Protein AF-A0A0D5YE00-F1 (afdb_monomer_lite)

Structure (mmCIF, N/CA/C/O backbone):
data_AF-A0A0D5YE00-F1
#
_entry.id   AF-A0A0D5YE00-F1
#
loop_
_atom_site.group_PDB
_atom_site.id
_atom_site.type_symbol
_atom_site.label_atom_id
_atom_site.label_alt_id
_atom_site.label_comp_id
_atom_site.label_asym_id
_atom_site.label_entity_id
_atom_site.label_seq_id
_atom_site.pdbx_PDB_ins_code
_atom_site.Cartn_x
_atom_site.Cartn_y
_atom_site.Cartn_z
_atom_site.occupancy
_atom_site.B_iso_or_equiv
_atom_site.auth_seq_id
_atom_site.auth_comp_id
_atom_site.auth_asym_id
_atom_site.auth_atom_id
_atom_site.pdbx_PDB_model_num
ATOM 1 N N . MET A 1 1 ? 2.350 4.895 27.011 1.00 87.31 1 MET A N 1
ATOM 2 C CA . MET A 1 1 ? 1.549 5.378 25.869 1.00 87.31 1 MET A CA 1
ATOM 3 C C . MET A 1 1 ? 1.518 6.888 25.966 1.00 87.31 1 MET A C 1
ATOM 5 O O . MET A 1 1 ? 1.657 7.386 27.077 1.00 87.31 1 MET A O 1
ATOM 9 N N . ASP A 1 2 ? 1.367 7.595 24.854 1.00 92.75 2 ASP A N 1
ATOM 10 C CA . ASP A 1 2 ? 1.345 9.061 24.853 1.00 92.75 2 ASP A CA 1
ATOM 11 C C . ASP A 1 2 ? -0.076 9.573 24.598 1.00 92.75 2 ASP A C 1
ATOM 13 O O . ASP A 1 2 ? -0.977 8.818 24.229 1.00 92.75 2 ASP A O 1
ATOM 17 N N . ASN A 1 3 ? -0.269 10.879 24.763 1.00 95.06 3 ASN A N 1
ATOM 18 C CA . ASN A 1 3 ? -1.509 11.549 24.399 1.00 95.06 3 ASN A CA 1
ATOM 19 C C . ASN A 1 3 ? -1.448 11.998 22.928 1.00 95.06 3 ASN A C 1
ATOM 21 O O . ASN A 1 3 ? -0.698 12.920 22.591 1.00 95.06 3 ASN A O 1
ATOM 25 N N . TYR A 1 4 ? -2.257 11.388 22.058 1.00 96.25 4 TYR A N 1
ATOM 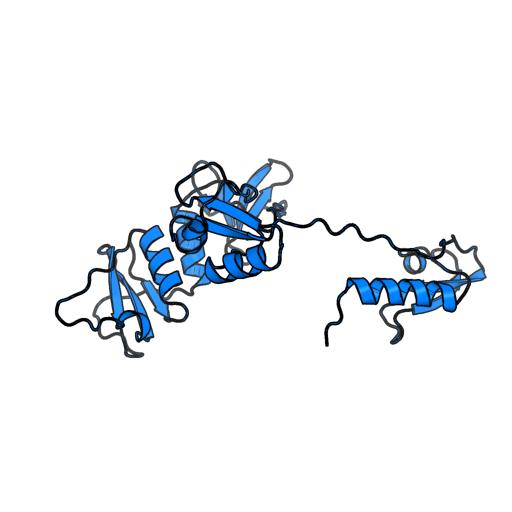26 C CA . TYR A 1 4 ? -2.370 11.755 20.643 1.00 96.25 4 TYR A CA 1
ATOM 27 C C . TYR A 1 4 ? -3.756 12.291 20.294 1.00 96.25 4 TYR A C 1
ATOM 29 O O . TYR A 1 4 ? -4.766 11.818 20.810 1.00 96.25 4 TYR A O 1
ATOM 37 N N . LYS A 1 5 ? -3.810 13.249 19.368 1.00 95.69 5 LYS A N 1
ATOM 38 C CA . LYS A 1 5 ? -5.049 13.656 18.695 1.00 95.69 5 LYS A CA 1
ATOM 39 C C . LYS A 1 5 ? -4.892 13.483 17.188 1.00 95.69 5 LYS A C 1
ATOM 41 O O . LYS A 1 5 ? -3.864 13.853 16.626 1.00 95.69 5 LYS A O 1
ATOM 46 N N . ILE A 1 6 ? -5.907 12.914 16.550 1.00 95.94 6 ILE A N 1
ATOM 47 C CA . ILE A 1 6 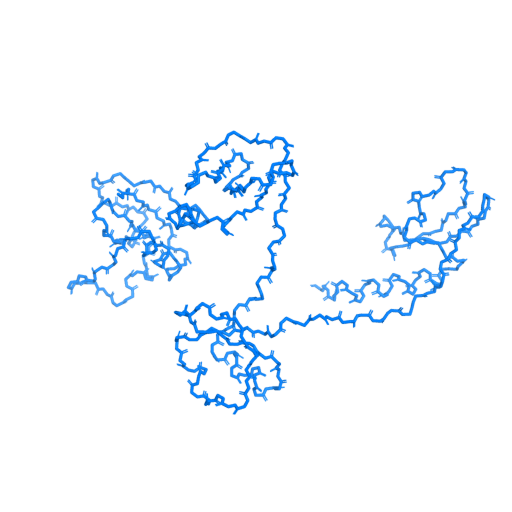? -5.922 12.604 15.121 1.00 95.94 6 ILE A CA 1
ATOM 48 C C . ILE A 1 6 ? -7.215 13.153 14.527 1.00 95.94 6 ILE A C 1
ATOM 50 O O . ILE A 1 6 ? -8.296 12.901 15.067 1.00 95.94 6 ILE A O 1
ATOM 54 N N . ILE A 1 7 ? -7.113 13.906 13.429 1.00 92.69 7 ILE A N 1
ATOM 55 C CA . ILE A 1 7 ? -8.297 14.363 12.689 1.00 92.69 7 ILE A CA 1
ATOM 56 C C . ILE A 1 7 ? -9.008 13.131 12.136 1.00 92.69 7 ILE A C 1
ATOM 58 O O . ILE A 1 7 ? -8.411 12.315 11.425 1.00 92.69 7 ILE A O 1
ATOM 62 N N . ASN A 1 8 ? -10.292 13.003 12.446 1.00 89.50 8 ASN A N 1
ATOM 63 C CA . ASN A 1 8 ? -11.088 11.856 12.051 1.00 89.50 8 ASN A CA 1
ATOM 64 C C . ASN A 1 8 ? -11.469 11.927 10.566 1.00 89.50 8 ASN A C 1
ATOM 66 O O . ASN A 1 8 ? -12.523 12.432 10.192 1.00 89.50 8 ASN A O 1
ATOM 70 N N . THR A 1 9 ? -10.578 11.437 9.709 1.00 84.38 9 THR A N 1
ATOM 71 C CA . THR A 1 9 ? -10.818 11.327 8.260 1.00 84.38 9 THR A CA 1
ATOM 72 C C . THR A 1 9 ? -11.218 9.913 7.840 1.00 84.38 9 THR A C 1
ATOM 74 O O . THR A 1 9 ? -11.945 9.750 6.868 1.00 84.38 9 THR A O 1
ATOM 77 N N . HIS A 1 10 ? -10.755 8.896 8.579 1.00 85.81 10 HIS A N 1
ATOM 78 C CA . HIS A 1 10 ? -10.944 7.474 8.284 1.00 85.81 10 HIS A CA 1
ATOM 79 C C . HIS A 1 10 ? -11.123 6.692 9.596 1.00 85.81 10 HIS A C 1
ATOM 81 O O . HIS A 1 10 ? -10.199 6.027 10.063 1.00 85.81 10 HIS A O 1
ATOM 87 N N . THR A 1 11 ? -12.300 6.797 10.224 1.00 84.81 11 THR A N 1
ATOM 88 C CA . THR A 1 11 ? -12.553 6.306 11.595 1.00 84.81 11 THR A CA 1
ATOM 89 C C . THR A 1 11 ? -12.086 4.870 11.823 1.00 84.81 11 THR A C 1
ATOM 91 O O . THR A 1 11 ? -11.287 4.626 12.722 1.00 84.81 11 THR A O 1
ATOM 94 N N . ASN A 1 12 ? -12.522 3.921 10.990 1.00 83.00 12 ASN A N 1
ATOM 95 C CA . ASN A 1 12 ? -12.191 2.502 11.171 1.00 83.00 12 ASN A CA 1
ATOM 96 C C . ASN A 1 12 ? -10.684 2.239 11.101 1.00 83.00 12 ASN A C 1
ATOM 98 O O . ASN A 1 12 ? -10.157 1.423 11.853 1.00 83.00 12 ASN A O 1
ATOM 102 N N . GLU A 1 13 ? -9.986 2.946 10.215 1.00 84.00 13 GLU A N 1
ATOM 103 C CA . GLU A 1 13 ? -8.548 2.788 10.048 1.00 84.00 13 GLU A CA 1
ATOM 104 C C . GLU A 1 13 ? -7.777 3.360 11.240 1.00 84.00 13 GLU A C 1
ATOM 106 O O . GLU A 1 13 ? -6.884 2.706 11.773 1.00 84.00 13 GLU A O 1
ATOM 111 N N . ILE A 1 14 ? -8.171 4.551 11.701 1.00 85.44 14 ILE A N 1
ATOM 112 C CA . ILE A 1 14 ? -7.578 5.203 12.873 1.00 85.44 14 ILE A CA 1
ATOM 113 C C . ILE A 1 14 ? -7.761 4.322 14.110 1.00 85.44 14 ILE A C 1
ATOM 115 O O . ILE A 1 14 ? -6.802 4.084 14.839 1.00 85.44 14 ILE A O 1
ATOM 119 N N . ILE A 1 15 ? -8.972 3.806 14.336 1.00 88.62 15 ILE A N 1
ATOM 120 C CA . ILE A 1 15 ? -9.266 2.939 15.482 1.00 88.62 15 ILE A CA 1
ATOM 121 C C . ILE A 1 15 ? -8.470 1.637 15.402 1.00 88.62 15 ILE A C 1
ATOM 123 O O . ILE A 1 15 ? -7.882 1.236 16.402 1.00 88.62 15 ILE A O 1
ATOM 127 N N . LYS A 1 16 ? -8.383 1.003 14.225 1.00 87.94 16 LYS A N 1
ATOM 128 C CA . LYS A 1 16 ? -7.554 -0.195 14.035 1.00 87.94 16 LYS A CA 1
ATOM 129 C C . LYS A 1 16 ? -6.085 0.082 14.366 1.00 87.94 16 LYS A C 1
ATOM 131 O O . LYS A 1 16 ? -5.504 -0.643 15.162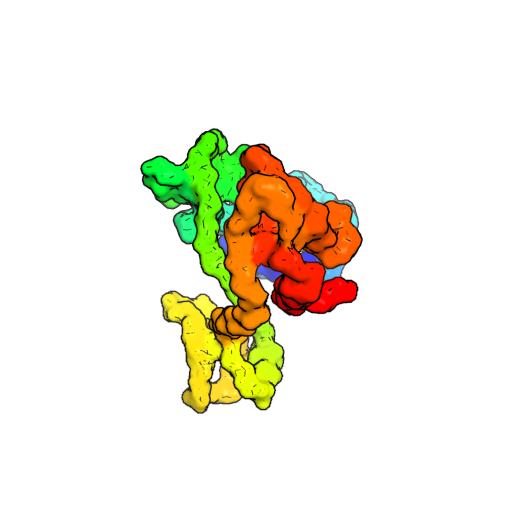 1.00 87.94 16 LYS A O 1
ATOM 136 N N . ALA A 1 17 ? -5.515 1.160 13.829 1.00 83.12 17 ALA A N 1
ATOM 137 C CA . ALA A 1 17 ? -4.130 1.537 14.095 1.00 83.12 17 ALA A CA 1
ATOM 138 C C . ALA A 1 17 ? -3.880 1.842 15.585 1.00 83.12 17 ALA A C 1
ATOM 140 O O . ALA A 1 17 ? -2.861 1.446 16.143 1.00 83.12 17 ALA A O 1
ATOM 141 N N . LEU A 1 18 ? -4.824 2.501 16.262 1.00 92.50 18 LEU A N 1
ATOM 142 C CA . LEU A 1 18 ? -4.745 2.731 17.705 1.00 92.50 18 LEU A CA 1
ATOM 143 C C . LEU A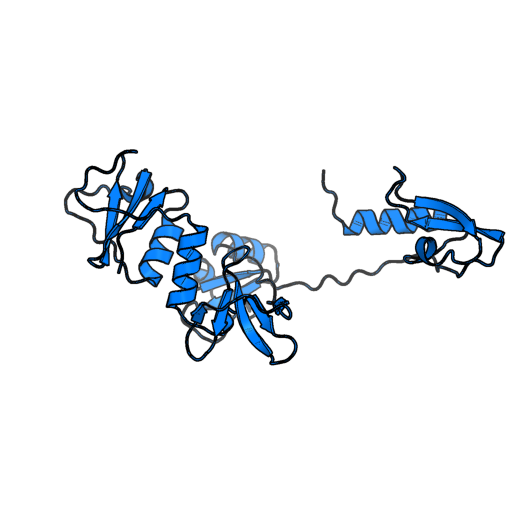 1 18 ? -4.838 1.425 18.509 1.00 92.50 18 LEU A C 1
ATOM 145 O O . LEU A 1 18 ? -4.083 1.259 19.467 1.00 92.50 18 LEU A O 1
ATOM 149 N N . ASN A 1 19 ? -5.684 0.480 18.098 1.00 89.94 19 ASN A N 1
ATOM 150 C CA . ASN A 1 19 ? -5.747 -0.850 18.708 1.00 89.94 19 ASN A CA 1
ATOM 151 C C . ASN A 1 19 ? -4.428 -1.619 18.536 1.00 89.94 19 ASN A C 1
ATOM 153 O O . ASN A 1 19 ? -3.946 -2.213 19.498 1.00 89.94 19 ASN A O 1
ATOM 157 N N . ASP A 1 20 ? -3.795 -1.543 17.361 1.00 88.00 20 ASP A N 1
ATOM 158 C CA . ASP A 1 20 ? -2.485 -2.162 17.098 1.00 88.00 20 ASP A CA 1
ATOM 159 C C . ASP A 1 20 ? -1.368 -1.547 17.970 1.00 88.00 20 ASP A C 1
ATOM 161 O O . ASP A 1 20 ? -0.398 -2.215 18.336 1.00 88.00 20 ASP A O 1
ATOM 165 N N . LEU A 1 21 ? -1.521 -0.280 18.372 1.00 90.88 21 LEU A N 1
ATOM 166 C CA . LEU A 1 21 ? -0.655 0.388 19.353 1.00 90.88 21 LEU A CA 1
ATOM 167 C C . LEU A 1 21 ? -0.996 0.043 20.815 1.00 90.88 21 LEU A C 1
ATOM 169 O O . LEU A 1 21 ? -0.221 0.376 21.717 1.00 90.88 21 LEU A O 1
ATOM 173 N N . GLY A 1 22 ? -2.117 -0.641 21.052 1.00 91.94 22 GLY A N 1
ATOM 174 C CA . GLY A 1 22 ? -2.597 -1.078 22.361 1.00 91.94 22 GLY A CA 1
ATOM 175 C C . GLY A 1 22 ? -3.599 -0.140 23.039 1.00 91.94 22 GLY A C 1
ATOM 176 O O . GLY A 1 22 ? -3.930 -0.373 24.200 1.00 91.94 22 GLY A O 1
ATOM 177 N N . TYR A 1 23 ? -4.080 0.907 22.363 1.00 94.38 23 TYR A N 1
ATOM 178 C CA . TYR A 1 23 ? -5.192 1.713 22.876 1.00 94.38 23 TYR A CA 1
ATOM 179 C C . TYR A 1 23 ? -6.514 0.967 22.687 1.00 94.38 23 TYR A C 1
ATOM 181 O O . TYR A 1 23 ? -6.662 0.188 21.755 1.00 94.38 23 TYR A O 1
ATOM 189 N N . VAL A 1 24 ? -7.494 1.213 23.554 1.00 92.56 24 VAL A N 1
ATOM 190 C CA . VAL A 1 24 ? -8.783 0.516 23.522 1.00 92.56 24 VAL A CA 1
ATOM 191 C C . VAL A 1 24 ? -9.928 1.513 23.634 1.00 92.56 24 VAL A C 1
ATOM 193 O O . VAL A 1 24 ? -9.940 2.387 24.504 1.00 92.56 24 VAL A O 1
ATOM 196 N N . TRP A 1 25 ? -10.927 1.361 22.766 1.00 91.19 25 TRP A N 1
ATOM 197 C CA . TRP A 1 25 ? -12.201 2.062 22.896 1.00 91.19 25 TRP A CA 1
ATOM 198 C C . TRP A 1 25 ? -13.132 1.310 23.848 1.00 91.19 25 TRP A C 1
ATOM 200 O O . TRP A 1 25 ? -13.380 0.121 23.669 1.00 91.19 25 TRP A O 1
ATOM 210 N N . THR A 1 26 ? -13.671 2.005 24.851 1.00 87.94 26 THR A N 1
ATOM 211 C CA . THR A 1 26 ? -14.696 1.457 25.751 1.00 87.94 26 THR A CA 1
ATOM 212 C C . THR A 1 26 ? -15.916 2.382 25.738 1.00 87.94 26 THR A C 1
ATOM 214 O O . THR A 1 26 ? -15.834 3.473 26.307 1.00 87.94 26 THR A O 1
ATOM 217 N N . PRO A 1 27 ? -17.041 1.971 25.117 1.00 84.62 27 PRO A N 1
ATOM 218 C CA . PRO A 1 27 ? -18.258 2.775 25.065 1.00 84.62 27 PRO A CA 1
ATOM 219 C C . PRO A 1 27 ? -18.775 3.108 26.466 1.00 84.62 27 PRO A C 1
ATOM 221 O O . PRO A 1 27 ? -18.909 2.236 27.329 1.00 84.62 27 PRO A O 1
ATOM 224 N N . LYS A 1 28 ? -19.097 4.377 26.694 1.00 85.81 28 LYS A N 1
ATOM 225 C CA . LYS A 1 28 ? -19.709 4.885 27.921 1.00 85.81 28 LYS A CA 1
ATOM 226 C C . LYS A 1 28 ? -21.225 4.869 27.790 1.00 85.81 28 LYS A C 1
ATOM 228 O O . LYS A 1 28 ? -21.787 4.897 26.703 1.00 85.81 28 LYS A O 1
ATOM 233 N N . LYS A 1 29 ? -21.907 4.886 28.938 1.00 82.38 29 LYS A N 1
ATOM 234 C CA . LYS A 1 29 ? -23.376 4.795 29.049 1.00 82.38 29 LYS A CA 1
ATOM 235 C C . LYS A 1 29 ? -24.150 5.804 28.181 1.00 82.38 29 LYS A C 1
ATOM 237 O O . LYS A 1 29 ? -25.304 5.546 27.859 1.00 82.38 29 LYS A O 1
ATOM 242 N N . PHE A 1 30 ? -23.544 6.944 27.858 1.00 81.19 30 PHE A N 1
ATOM 243 C CA . PHE A 1 30 ? -24.165 8.034 27.103 1.00 81.19 30 PHE A CA 1
ATOM 244 C C . PHE A 1 30 ? -23.591 8.206 25.691 1.00 81.19 30 PHE A C 1
ATOM 246 O O . PHE A 1 30 ? -23.937 9.177 25.026 1.00 81.19 30 PHE A O 1
ATOM 253 N N . ASP A 1 31 ? -22.718 7.303 25.241 1.00 83.50 31 ASP A N 1
ATOM 254 C CA . ASP A 1 31 ? -22.185 7.370 23.885 1.00 83.50 31 ASP A CA 1
ATOM 255 C C . ASP A 1 31 ? -23.248 6.937 22.872 1.00 83.50 31 ASP A C 1
ATOM 257 O O . ASP A 1 31 ? -23.889 5.893 23.018 1.00 83.50 31 ASP A O 1
ATOM 261 N N . GLU A 1 32 ? -23.428 7.743 21.826 1.00 80.25 32 GLU A N 1
ATOM 262 C CA . GLU A 1 32 ? -24.213 7.345 20.658 1.00 80.25 32 GLU A CA 1
ATOM 263 C C . GLU A 1 32 ? -23.513 6.202 19.909 1.00 80.25 32 GLU A C 1
ATOM 265 O O . GLU A 1 32 ? -22.283 6.101 19.899 1.00 80.25 32 GLU A O 1
ATOM 270 N N . GLN A 1 33 ? -24.294 5.363 19.222 1.00 74.44 33 GLN A N 1
ATOM 271 C CA . GLN A 1 33 ? -23.783 4.196 18.492 1.00 74.44 33 GLN A CA 1
ATOM 272 C C . GLN A 1 33 ? -22.729 4.562 17.426 1.00 74.44 33 GLN A C 1
ATOM 274 O O . GLN A 1 33 ? -21.857 3.755 17.115 1.00 74.44 33 GLN A O 1
ATOM 279 N N . ASP A 1 34 ? -22.793 5.774 16.878 1.00 82.94 34 ASP A N 1
ATOM 280 C CA . ASP A 1 34 ? -21.937 6.296 15.810 1.00 82.94 34 ASP A CA 1
ATOM 281 C C . ASP A 1 34 ? -21.070 7.489 16.258 1.00 82.94 34 ASP A C 1
ATOM 283 O O . ASP A 1 34 ? -20.542 8.231 15.427 1.00 82.94 34 ASP A O 1
ATOM 287 N N . CYS A 1 35 ? -20.879 7.663 17.571 1.00 86.06 35 CYS A N 1
ATOM 288 C CA . CYS A 1 35 ? -20.123 8.779 18.144 1.00 86.06 35 CYS A CA 1
ATOM 289 C C . CYS A 1 35 ? -18.707 8.927 17.558 1.00 86.06 35 CYS A C 1
ATOM 291 O O . CYS A 1 35 ? -18.298 10.033 17.210 1.00 86.06 35 CYS A O 1
ATOM 293 N N . LEU A 1 36 ? -17.988 7.815 17.363 1.00 87.31 36 LEU A N 1
ATOM 294 C CA . LEU A 1 36 ? -16.652 7.814 16.760 1.00 87.31 36 LEU A CA 1
ATOM 295 C C . LEU A 1 36 ? -16.671 8.209 15.282 1.00 87.31 36 LEU A C 1
ATOM 297 O O . LEU A 1 36 ? -15.717 8.811 14.812 1.00 87.31 36 LEU A O 1
ATOM 301 N N . VAL A 1 37 ? -17.737 7.891 14.546 1.00 85.56 37 VAL A N 1
ATOM 302 C CA . VAL A 1 37 ? -17.861 8.235 13.119 1.00 85.56 37 VAL A CA 1
ATOM 303 C C . VAL A 1 37 ? -18.174 9.722 12.955 1.00 85.56 37 VAL A C 1
ATOM 305 O O . VAL A 1 37 ? -17.663 10.371 12.049 1.00 85.56 37 VAL A O 1
ATOM 308 N N . LYS A 1 38 ? -18.978 10.281 13.866 1.00 86.06 38 LYS A N 1
ATOM 309 C CA . LYS A 1 38 ? -19.338 11.707 13.902 1.00 86.06 38 LYS A CA 1
ATOM 310 C C . LYS A 1 38 ? -18.267 12.604 14.528 1.00 86.06 38 LYS A C 1
ATOM 312 O O . LYS A 1 38 ? -18.364 13.827 14.427 1.00 86.06 38 LYS A O 1
ATOM 317 N N . ALA A 1 39 ? -17.287 12.026 15.217 1.00 90.44 39 ALA A N 1
ATOM 318 C CA . ALA A 1 39 ? -16.247 12.781 15.896 1.00 90.44 39 ALA A CA 1
ATOM 319 C C . ALA A 1 39 ? -15.407 13.599 14.910 1.00 90.44 39 ALA A C 1
ATOM 321 O O . ALA A 1 39 ? -15.097 13.131 13.818 1.00 90.44 39 ALA A O 1
ATOM 322 N N . HIS A 1 40 ? -14.972 14.789 15.318 1.00 91.06 40 HIS A N 1
ATOM 323 C CA . HIS A 1 40 ? -13.986 15.563 14.568 1.00 91.06 40 HIS A CA 1
ATOM 324 C C . HIS A 1 40 ? -12.557 15.106 14.902 1.00 91.06 40 HIS A C 1
ATOM 326 O O . HIS A 1 40 ? -11.710 14.985 14.018 1.00 91.06 40 HIS A O 1
ATOM 332 N N . TRP A 1 41 ? -12.311 14.792 16.176 1.00 94.06 41 TRP A N 1
ATOM 333 C CA . TRP A 1 41 ? -11.043 14.266 16.674 1.00 94.06 41 TRP A CA 1
ATOM 334 C C . TRP A 1 41 ? -11.225 12.877 17.281 1.00 94.06 41 TRP A C 1
ATOM 336 O O . TRP A 1 41 ? -12.108 12.680 18.119 1.00 94.06 41 TRP A O 1
ATOM 346 N N . ILE A 1 42 ? -10.322 11.959 16.937 1.00 95.50 42 ILE A N 1
ATOM 347 C CA . ILE A 1 42 ? -10.064 10.744 17.714 1.00 95.50 42 ILE A CA 1
ATOM 348 C C . ILE A 1 42 ? -8.857 11.011 18.610 1.00 95.50 42 ILE A C 1
ATOM 350 O O . ILE A 1 42 ? -7.834 11.532 18.160 1.00 95.50 42 ILE A O 1
ATOM 354 N N . LEU A 1 43 ? -8.989 10.681 19.887 1.00 95.50 43 LEU A N 1
ATOM 355 C CA . LEU A 1 43 ? -7.998 10.939 20.920 1.00 95.50 43 LEU A CA 1
ATOM 356 C C . LEU A 1 43 ? -7.474 9.608 21.451 1.00 95.50 43 LEU A C 1
ATOM 358 O O . LEU A 1 43 ? -8.259 8.722 21.773 1.00 95.50 43 LEU A O 1
ATOM 362 N N . ALA A 1 44 ? -6.164 9.484 21.588 1.00 95.94 44 ALA A N 1
ATOM 363 C CA . ALA A 1 44 ? -5.512 8.390 22.291 1.00 95.94 44 ALA A CA 1
ATOM 364 C C . ALA A 1 44 ? -4.917 8.965 23.574 1.00 95.94 44 ALA A C 1
ATOM 366 O O . ALA A 1 44 ? -4.224 9.980 23.515 1.00 95.94 44 ALA A O 1
ATOM 367 N N . LYS A 1 45 ? -5.226 8.383 24.730 1.00 94.44 45 LYS A N 1
ATOM 368 C CA . LYS A 1 45 ? -4.735 8.873 26.023 1.00 94.44 45 LYS A CA 1
ATOM 369 C C . LYS A 1 45 ? -3.623 7.988 26.550 1.00 94.44 45 LYS A C 1
ATOM 371 O O . LYS A 1 45 ? -3.665 6.776 26.380 1.00 94.44 45 LYS A O 1
ATOM 376 N N . GLU A 1 46 ? -2.707 8.566 27.313 1.00 93.69 46 GLU A N 1
ATOM 377 C CA . GLU A 1 46 ? -1.611 7.859 27.987 1.00 93.69 46 GLU A CA 1
ATOM 378 C C . GLU A 1 46 ? -2.070 6.682 28.867 1.00 93.69 46 GLU A C 1
ATOM 380 O O . GLU A 1 46 ? -1.309 5.744 29.098 1.00 93.69 46 GLU A O 1
ATOM 385 N N . THR A 1 47 ? -3.332 6.706 29.309 1.00 92.12 47 THR A N 1
ATOM 386 C CA . THR A 1 47 ? -4.001 5.635 30.059 1.00 92.12 47 THR A CA 1
ATOM 387 C C . THR A 1 47 ? -4.345 4.403 29.215 1.00 92.12 47 THR A C 1
ATOM 389 O O . THR A 1 47 ? -4.779 3.398 29.770 1.00 92.12 47 THR A O 1
ATOM 392 N N . GLY A 1 48 ? -4.191 4.473 27.891 1.00 92.81 48 GLY A N 1
ATOM 393 C CA . GLY A 1 48 ? -4.615 3.447 26.938 1.00 92.81 48 GLY A CA 1
ATOM 394 C C . GLY A 1 48 ? -6.063 3.587 26.466 1.00 92.81 48 GLY A C 1
ATOM 395 O O . GLY A 1 48 ? -6.523 2.773 25.675 1.00 92.81 48 GLY A O 1
ATOM 396 N N . GLU A 1 49 ? -6.795 4.611 26.906 1.00 94.62 49 GLU A N 1
ATOM 397 C CA . GLU A 1 49 ? -8.174 4.863 26.470 1.00 94.62 49 GLU A CA 1
ATOM 398 C C . GLU A 1 49 ? -8.193 5.598 25.116 1.00 94.62 49 GLU A C 1
ATOM 400 O O . GLU A 1 49 ? -7.530 6.626 24.946 1.00 94.62 49 GLU A O 1
ATOM 405 N N . ILE A 1 50 ? -9.011 5.114 24.179 1.00 94.56 50 ILE A N 1
ATOM 406 C CA . ILE A 1 50 ? -9.459 5.906 23.028 1.00 94.56 50 ILE A CA 1
ATOM 407 C C . ILE A 1 50 ? -10.616 6.797 23.489 1.00 94.56 50 ILE A C 1
ATOM 409 O O . ILE A 1 50 ? -11.499 6.360 24.217 1.00 94.56 50 ILE A O 1
ATOM 413 N N . ALA A 1 51 ? -10.633 8.055 23.078 1.00 92.62 51 ALA A N 1
ATOM 414 C CA . ALA A 1 51 ? -11.743 8.974 23.287 1.00 92.62 51 ALA A CA 1
ATOM 415 C C . ALA A 1 51 ? -12.021 9.757 22.003 1.00 92.62 51 ALA A C 1
ATOM 417 O O . ALA A 1 51 ? -11.319 9.612 21.003 1.00 92.62 51 ALA A O 1
ATOM 418 N N . TYR A 1 52 ? -13.048 10.598 22.025 1.00 92.38 52 TYR A N 1
ATOM 419 C CA . TYR A 1 52 ? -13.419 11.403 20.873 1.00 92.38 52 TYR A CA 1
ATOM 420 C C . TYR A 1 52 ? -13.830 12.816 21.284 1.00 92.38 52 TYR A C 1
ATOM 422 O O . TYR A 1 52 ? -14.229 13.055 22.425 1.00 92.38 52 TYR A O 1
ATOM 430 N N . SER A 1 53 ? -13.718 13.754 20.345 1.00 90.19 53 SER A N 1
ATOM 431 C CA . SER A 1 53 ? -14.308 15.089 20.453 1.00 90.19 53 SER A CA 1
ATOM 432 C C . SER A 1 53 ? -15.059 15.419 19.171 1.00 90.19 53 SER A C 1
ATOM 434 O O . SER A 1 53 ? -14.504 15.346 18.074 1.00 90.19 53 SER A O 1
ATOM 436 N N . SER A 1 54 ? -16.325 15.798 19.315 1.00 84.94 54 SER A N 1
ATOM 437 C CA . SER A 1 54 ? -17.193 16.219 18.209 1.00 84.94 54 SER A CA 1
ATOM 438 C C . SER A 1 54 ? -16.938 17.673 17.790 1.00 84.94 54 SER A C 1
ATOM 440 O O . SER A 1 54 ? -17.287 18.067 16.682 1.00 84.94 54 SER A O 1
ATOM 442 N N . GLY A 1 55 ? -16.334 18.481 18.669 1.00 81.25 55 GLY A N 1
ATOM 443 C CA . GLY A 1 55 ? -15.967 19.870 18.395 1.00 81.25 55 GLY A CA 1
ATOM 444 C C . GLY A 1 55 ? -14.556 20.001 17.822 1.00 81.25 55 GLY A C 1
ATOM 445 O O . GLY A 1 55 ? -13.701 19.139 18.016 1.00 81.25 55 GLY A O 1
ATOM 446 N N . THR A 1 56 ? -14.283 21.125 17.160 1.00 77.44 56 THR A N 1
ATOM 447 C CA . THR A 1 56 ? -12.930 21.470 16.684 1.00 77.44 56 THR A CA 1
ATOM 448 C C . THR A 1 56 ? -11.977 21.809 17.833 1.00 77.44 56 THR A C 1
ATOM 450 O O . THR A 1 56 ? -10.766 21.636 17.699 1.00 77.44 56 THR A O 1
ATOM 453 N N . HIS A 1 57 ? -12.520 22.243 18.975 1.00 80.00 57 HIS A N 1
ATOM 454 C CA . HIS A 1 57 ? -11.794 22.462 20.221 1.00 80.00 57 HIS A CA 1
ATOM 455 C C . HIS A 1 57 ? -11.901 21.236 21.140 1.00 80.00 57 HIS A C 1
ATOM 457 O O . HIS A 1 57 ? -12.965 20.626 21.255 1.00 80.00 57 HIS A O 1
ATOM 463 N N . ILE A 1 58 ? -10.797 20.881 21.798 1.00 84.56 58 ILE A N 1
ATOM 464 C CA . ILE A 1 58 ? -10.739 19.800 22.787 1.00 84.56 58 ILE A CA 1
ATOM 465 C C . ILE A 1 58 ? -10.712 20.456 24.167 1.00 84.56 58 ILE A C 1
ATOM 467 O O . ILE A 1 58 ? -9.696 21.028 24.552 1.00 84.56 58 ILE A O 1
ATOM 471 N N . ASP A 1 59 ? -11.821 20.370 24.899 1.00 79.19 59 ASP A N 1
ATOM 472 C CA . ASP A 1 59 ? -11.915 20.862 26.276 1.00 79.19 59 ASP A CA 1
ATOM 473 C C . ASP A 1 59 ? -11.339 19.811 27.238 1.00 79.19 59 ASP A C 1
ATOM 475 O O . ASP A 1 59 ? -12.040 18.949 27.773 1.00 79.19 59 ASP A O 1
ATOM 479 N N . SER A 1 60 ? -10.011 19.791 27.351 1.00 81.88 60 SER A N 1
ATOM 480 C CA . SER A 1 60 ? -9.282 18.850 28.197 1.00 81.88 60 SER A CA 1
ATOM 481 C C . SER A 1 60 ? -8.041 19.507 28.799 1.00 81.88 60 SER A C 1
ATOM 483 O O . SER A 1 60 ? -7.338 20.230 28.095 1.00 81.88 60 SER A O 1
ATOM 485 N N . PRO A 1 61 ? -7.705 19.214 30.070 1.00 85.62 61 PRO A N 1
ATOM 486 C CA . PRO A 1 61 ? -6.437 19.642 30.656 1.00 85.62 61 PRO A CA 1
ATOM 487 C C . PRO A 1 61 ? -5.229 18.866 30.101 1.00 85.62 61 PRO A C 1
ATOM 489 O O . PRO A 1 61 ? -4.091 19.210 30.413 1.00 85.62 61 PRO A O 1
ATOM 492 N N . LEU A 1 62 ? -5.455 17.801 29.322 1.00 88.50 62 LEU A N 1
ATOM 493 C CA . LEU A 1 62 ? -4.394 16.988 28.732 1.00 88.50 62 LEU A CA 1
ATOM 494 C C . LEU A 1 62 ? -3.804 17.663 27.491 1.00 88.50 62 LEU A C 1
ATOM 496 O O . LEU A 1 62 ? -4.520 18.198 26.645 1.00 88.50 62 LEU A O 1
ATOM 500 N N . VAL A 1 63 ? -2.482 17.571 27.350 1.00 90.25 63 VAL A N 1
ATOM 501 C CA . VAL A 1 63 ? -1.767 18.043 26.162 1.00 90.25 63 VAL A CA 1
ATOM 502 C C . VAL A 1 63 ? -1.669 16.901 25.160 1.00 90.25 63 VAL A C 1
ATOM 504 O O . VAL A 1 63 ? -1.022 15.892 25.429 1.00 90.25 63 VAL A O 1
ATOM 507 N N . PHE A 1 64 ? -2.291 17.073 23.995 1.00 93.06 64 PHE A N 1
ATOM 508 C CA . PHE A 1 64 ? -2.270 16.086 22.919 1.00 93.06 64 PHE A CA 1
ATOM 509 C C . PHE A 1 64 ? -1.281 16.478 21.824 1.00 93.06 64 PHE A C 1
ATOM 511 O O . PHE A 1 64 ? -1.357 17.579 21.270 1.00 93.06 64 PHE A O 1
ATOM 518 N N . LYS A 1 65 ? -0.405 15.544 21.449 1.00 94.12 65 LYS A N 1
ATOM 519 C CA . LYS A 1 65 ? 0.404 15.646 20.234 1.00 94.12 65 LYS A CA 1
ATOM 520 C C . LYS A 1 65 ? -0.477 15.326 19.027 1.00 94.12 65 LYS A C 1
ATOM 522 O O . LYS A 1 65 ? -1.120 14.281 18.981 1.00 94.12 65 LYS A O 1
ATOM 527 N N . GLU A 1 66 ? -0.517 16.225 18.052 1.00 94.25 66 GLU A N 1
ATOM 528 C CA . GLU A 1 66 ? -1.240 15.968 16.807 1.00 94.25 66 GLU A CA 1
ATOM 529 C C . GLU A 1 66 ? -0.481 14.963 15.943 1.00 94.25 66 GLU A C 1
ATOM 531 O O . GLU A 1 66 ? 0.725 15.115 15.741 1.00 94.25 66 GLU A O 1
ATOM 536 N N . LEU A 1 67 ? -1.187 13.953 15.439 1.00 92.38 67 LEU A N 1
ATOM 537 C CA . LEU A 1 67 ? -0.666 13.019 14.450 1.00 92.38 67 LEU A CA 1
ATOM 538 C C . LEU A 1 67 ? -1.547 13.039 13.207 1.00 92.38 67 LEU A C 1
ATOM 540 O O . LEU A 1 67 ? -2.776 12.985 13.279 1.00 92.38 67 LEU A O 1
ATOM 544 N N . THR A 1 68 ? -0.893 13.052 12.053 1.00 88.56 68 THR A N 1
ATOM 545 C CA . THR A 1 68 ? -1.536 12.715 10.784 1.00 88.56 68 THR A CA 1
ATOM 546 C C . THR A 1 68 ? -1.742 11.200 10.686 1.00 88.56 68 THR A C 1
ATOM 548 O O . THR A 1 68 ? -1.061 10.422 11.356 1.00 88.56 68 THR A O 1
ATOM 551 N N . LEU A 1 69 ? -2.662 10.754 9.825 1.00 83.69 69 LEU A N 1
ATOM 552 C CA . LEU A 1 69 ? -2.878 9.322 9.593 1.00 83.69 69 LEU A CA 1
ATOM 553 C C . LEU A 1 69 ? -1.599 8.587 9.125 1.00 83.69 69 LEU A C 1
ATOM 555 O O . LEU A 1 69 ? -1.324 7.517 9.664 1.00 83.69 69 LEU A O 1
ATOM 559 N N . PRO A 1 70 ? -0.766 9.138 8.214 1.00 83.69 70 PRO A N 1
ATOM 560 C CA . PRO A 1 70 ? 0.536 8.547 7.894 1.00 83.69 70 PRO A CA 1
ATOM 561 C C . PRO A 1 70 ? 1.446 8.379 9.117 1.00 83.69 70 PRO A C 1
ATOM 563 O O . PRO A 1 70 ? 1.928 7.280 9.357 1.00 83.69 70 PRO A O 1
ATOM 566 N N . GLN A 1 71 ? 1.582 9.412 9.955 1.00 85.00 71 GLN A N 1
ATOM 567 C CA . GLN A 1 71 ? 2.399 9.329 11.173 1.00 85.00 71 GLN A CA 1
ATOM 568 C C . GLN A 1 71 ? 1.864 8.290 12.169 1.00 85.00 71 GLN A C 1
ATOM 570 O O . GLN A 1 71 ? 2.639 7.639 12.864 1.00 85.00 71 GLN A O 1
ATOM 575 N N . LEU A 1 72 ? 0.542 8.107 12.246 1.00 88.94 72 LEU A N 1
ATOM 576 C CA . LEU A 1 72 ? -0.056 7.049 13.060 1.00 88.94 72 LEU A CA 1
ATOM 577 C C . LEU A 1 72 ? 0.315 5.653 12.530 1.00 88.94 72 LEU A C 1
ATOM 579 O O . LEU A 1 72 ? 0.689 4.786 13.318 1.00 88.94 72 LEU A O 1
ATOM 583 N N . ARG A 1 73 ? 0.261 5.440 11.207 1.00 85.69 73 ARG A N 1
ATOM 584 C CA . ARG A 1 73 ? 0.703 4.183 10.570 1.00 85.69 73 ARG A CA 1
ATOM 585 C C . ARG A 1 73 ? 2.183 3.916 10.837 1.00 85.69 73 ARG A C 1
ATOM 587 O O . ARG A 1 73 ? 2.558 2.785 11.135 1.00 85.69 73 ARG A O 1
ATOM 594 N N . ASP A 1 74 ? 3.003 4.958 10.784 1.00 86.81 74 ASP A N 1
ATOM 595 C CA . ASP A 1 74 ? 4.431 4.870 11.069 1.00 86.81 74 ASP A CA 1
ATOM 596 C C . ASP A 1 74 ? 4.707 4.398 12.502 1.00 86.81 74 ASP A C 1
ATOM 598 O O . ASP A 1 74 ? 5.532 3.505 12.715 1.00 86.81 74 ASP A O 1
ATOM 602 N N . LEU A 1 75 ? 3.959 4.905 13.486 1.00 89.19 75 LEU A N 1
ATOM 603 C CA . LEU A 1 75 ? 4.054 4.417 14.864 1.00 89.19 75 LEU A CA 1
ATOM 604 C C . LEU A 1 75 ? 3.664 2.940 14.989 1.00 89.19 75 LEU A C 1
ATOM 606 O O . LEU A 1 75 ? 4.315 2.208 15.737 1.00 89.19 75 LEU A O 1
ATOM 610 N N . VAL A 1 76 ? 2.631 2.486 14.267 1.00 87.94 76 VAL A N 1
ATOM 611 C CA . VAL A 1 76 ? 2.218 1.069 14.263 1.00 87.94 76 VAL A CA 1
ATOM 612 C C . VAL A 1 76 ? 3.351 0.181 13.756 1.00 87.94 76 VAL A C 1
ATOM 614 O O . VAL A 1 76 ? 3.655 -0.839 14.374 1.00 87.94 76 VAL A O 1
ATOM 617 N N . VAL A 1 77 ? 4.013 0.584 12.670 1.00 88.25 77 VAL A N 1
ATOM 618 C CA . VAL A 1 77 ? 5.151 -0.154 12.107 1.00 88.25 77 VAL A CA 1
ATOM 619 C C . VAL A 1 77 ? 6.297 -0.259 13.116 1.00 88.25 77 VAL A C 1
ATOM 621 O O . VAL A 1 77 ? 6.806 -1.354 13.366 1.00 88.25 77 VAL A O 1
ATOM 624 N N . LEU A 1 78 ? 6.669 0.857 13.749 1.00 89.06 78 LEU A N 1
ATOM 625 C CA . LEU A 1 78 ? 7.714 0.857 14.776 1.00 89.06 78 LEU A CA 1
ATOM 626 C C . LEU A 1 78 ? 7.343 -0.047 15.957 1.00 89.06 78 LEU A C 1
ATOM 628 O O . LEU A 1 78 ? 8.182 -0.802 16.442 1.00 89.06 78 LEU A O 1
ATOM 632 N N . ARG A 1 79 ? 6.079 -0.011 16.395 1.00 87.75 79 ARG A N 1
ATOM 633 C CA . ARG A 1 79 ? 5.580 -0.822 17.511 1.00 87.75 79 ARG A CA 1
ATOM 634 C C . ARG A 1 79 ? 5.564 -2.314 17.196 1.00 87.75 79 ARG A C 1
ATOM 636 O O . ARG A 1 79 ? 5.894 -3.106 18.077 1.00 87.75 79 ARG A O 1
ATOM 643 N N . ARG A 1 80 ? 5.183 -2.693 15.971 1.00 88.50 80 ARG A N 1
ATOM 644 C CA . ARG A 1 80 ? 5.203 -4.087 15.504 1.00 88.50 80 ARG A CA 1
ATOM 645 C C . ARG A 1 80 ? 6.619 -4.656 15.517 1.00 88.50 80 ARG A C 1
ATOM 647 O O . ARG A 1 80 ? 6.787 -5.840 15.796 1.00 88.50 80 ARG A O 1
ATOM 654 N N . ASN A 1 81 ? 7.611 -3.805 15.253 1.00 89.12 81 ASN A N 1
ATOM 655 C CA . ASN A 1 81 ? 9.026 -4.148 15.315 1.00 89.12 81 ASN A CA 1
ATOM 656 C C . ASN A 1 81 ? 9.402 -5.371 14.452 1.00 89.12 81 ASN A C 1
ATOM 658 O O . ASN A 1 81 ? 10.230 -6.197 14.833 1.00 89.12 81 ASN A O 1
ATOM 662 N N . ASP A 1 82 ? 8.776 -5.497 13.279 1.00 87.62 82 ASP A N 1
ATOM 663 C CA . ASP A 1 82 ? 9.046 -6.578 12.330 1.00 87.62 82 ASP A CA 1
ATOM 664 C C . ASP A 1 82 ? 10.038 -6.104 11.262 1.00 87.62 82 ASP A C 1
ATOM 666 O O . ASP A 1 82 ? 9.819 -5.105 10.577 1.00 87.62 82 ASP A O 1
ATOM 670 N N . VAL A 1 83 ? 11.125 -6.853 11.073 1.00 86.94 83 VAL A N 1
ATOM 671 C CA . VAL A 1 83 ? 12.130 -6.597 10.033 1.00 86.94 83 VAL A CA 1
ATOM 672 C C . VAL A 1 83 ? 11.533 -6.591 8.620 1.00 86.94 83 VAL A C 1
ATOM 674 O O . VAL A 1 83 ? 12.057 -5.919 7.731 1.00 86.94 83 VAL A O 1
ATOM 677 N N . LYS A 1 84 ? 10.412 -7.292 8.394 1.00 86.12 84 LYS A N 1
ATOM 678 C CA . LYS A 1 84 ? 9.685 -7.300 7.110 1.00 86.12 84 LYS A CA 1
ATOM 679 C C . LYS A 1 84 ? 9.109 -5.932 6.743 1.00 86.12 84 LYS A C 1
ATOM 681 O O . LYS A 1 84 ? 8.768 -5.684 5.580 1.00 86.12 84 LYS A O 1
ATOM 686 N N . ASP A 1 85 ? 9.045 -5.017 7.702 1.00 86.19 85 ASP A N 1
ATOM 687 C CA . ASP A 1 85 ? 8.613 -3.651 7.456 1.00 86.19 85 ASP A CA 1
ATOM 688 C C . ASP A 1 85 ? 9.660 -2.792 6.766 1.00 86.19 85 ASP A C 1
ATOM 690 O O . ASP A 1 85 ? 9.287 -1.782 6.169 1.00 86.19 85 ASP A O 1
ATOM 694 N N . ALA A 1 86 ? 10.914 -3.248 6.701 1.00 89.25 86 ALA A N 1
ATOM 695 C CA . ALA A 1 86 ? 11.993 -2.576 5.989 1.00 89.25 86 ALA A CA 1
ATOM 696 C C . ALA A 1 86 ? 11.556 -2.102 4.596 1.00 89.25 86 ALA A C 1
ATOM 698 O O . ALA A 1 86 ? 11.057 -2.879 3.781 1.00 89.25 86 ALA A O 1
ATOM 699 N N . THR A 1 87 ? 11.740 -0.816 4.318 1.00 88.44 87 THR A N 1
ATOM 700 C CA . THR A 1 87 ? 11.475 -0.224 2.999 1.00 88.44 87 THR A CA 1
ATOM 701 C C . THR A 1 87 ? 12.743 -0.116 2.168 1.00 88.44 87 THR A C 1
ATOM 703 O O . THR A 1 87 ? 12.672 -0.064 0.944 1.00 88.44 87 THR A O 1
ATOM 706 N N . HIS A 1 88 ? 13.901 -0.103 2.822 1.00 91.25 88 HIS A N 1
ATOM 707 C CA . HIS A 1 88 ? 15.210 0.005 2.201 1.00 91.25 88 HIS A CA 1
ATOM 708 C C . HIS A 1 88 ? 16.163 -0.998 2.836 1.00 91.25 88 HIS A C 1
ATOM 710 O O . HIS A 1 88 ? 15.924 -1.527 3.922 1.00 91.25 88 HIS A O 1
ATOM 716 N N . LYS A 1 89 ? 17.281 -1.234 2.169 1.00 91.75 89 LYS A N 1
ATOM 717 C CA . LYS A 1 89 ? 18.415 -1.943 2.742 1.00 91.75 89 LYS A CA 1
ATOM 718 C C . LYS A 1 89 ? 19.705 -1.267 2.319 1.00 91.75 89 LYS A C 1
ATOM 720 O O . LYS A 1 89 ? 19.767 -0.634 1.270 1.00 91.75 89 LYS A O 1
ATOM 725 N N . ASN A 1 90 ? 20.737 -1.393 3.138 1.00 90.38 90 ASN A N 1
ATOM 726 C CA . ASN A 1 90 ? 22.065 -0.955 2.737 1.00 90.38 90 ASN A CA 1
ATOM 727 C C . ASN A 1 90 ? 22.613 -1.926 1.681 1.00 90.38 90 ASN A C 1
ATOM 729 O O . ASN A 1 90 ? 22.679 -3.124 1.949 1.00 90.38 90 ASN A O 1
ATOM 733 N N . PHE A 1 91 ? 23.020 -1.447 0.504 1.00 86.69 91 PHE A N 1
ATOM 734 C CA . PHE A 1 91 ? 23.444 -2.348 -0.579 1.00 86.69 91 PHE A CA 1
ATOM 735 C C . PHE A 1 91 ? 24.769 -3.077 -0.283 1.00 86.69 91 PHE A C 1
ATOM 737 O O . PHE A 1 91 ? 25.050 -4.116 -0.877 1.00 86.69 91 PHE A O 1
ATOM 744 N N . ARG A 1 92 ? 25.598 -2.560 0.639 1.00 87.00 92 ARG A N 1
ATOM 745 C CA . ARG A 1 92 ? 26.884 -3.172 1.020 1.00 87.00 92 ARG A CA 1
ATOM 746 C C . ARG A 1 92 ? 26.723 -4.217 2.113 1.00 87.00 92 ARG A C 1
ATOM 748 O O . ARG A 1 92 ? 27.321 -5.284 2.032 1.00 87.00 92 ARG A O 1
ATOM 755 N N . THR A 1 93 ? 25.961 -3.893 3.157 1.00 88.38 93 THR A N 1
ATOM 756 C CA . THR A 1 93 ? 25.822 -4.751 4.348 1.00 88.38 93 THR A CA 1
ATOM 757 C C . THR A 1 93 ? 24.544 -5.581 4.346 1.00 88.38 93 THR A C 1
ATOM 759 O O . THR A 1 93 ? 24.394 -6.470 5.180 1.00 88.38 93 THR A O 1
ATOM 762 N N . ASN A 1 94 ? 23.610 -5.287 3.435 1.00 87.62 94 ASN A N 1
ATOM 763 C CA . ASN A 1 94 ? 22.260 -5.846 3.387 1.00 87.62 94 ASN A CA 1
ATOM 764 C C . ASN A 1 94 ? 21.447 -5.583 4.676 1.00 87.62 94 ASN A C 1
ATOM 766 O O . ASN A 1 94 ? 20.459 -6.264 4.944 1.00 87.62 94 ASN A O 1
ATOM 770 N N . THR A 1 95 ? 21.859 -4.592 5.480 1.00 90.44 95 THR A N 1
ATOM 771 C CA . THR A 1 95 ? 21.173 -4.194 6.718 1.00 90.44 95 THR A CA 1
ATOM 772 C C . THR A 1 95 ? 19.807 -3.587 6.382 1.00 90.44 95 THR A C 1
ATOM 774 O O . THR A 1 95 ? 19.770 -2.686 5.542 1.00 90.44 95 THR A O 1
ATOM 777 N N . PRO A 1 96 ? 18.701 -4.027 7.009 1.00 92.06 96 PRO A N 1
ATOM 778 C CA . PRO A 1 96 ? 17.364 -3.489 6.752 1.00 92.06 96 PRO A CA 1
ATOM 779 C C . PRO A 1 96 ? 17.152 -2.101 7.371 1.00 92.06 96 PRO A C 1
ATOM 781 O O . PRO A 1 96 ? 17.556 -1.847 8.508 1.00 92.06 96 PRO A O 1
ATOM 784 N N . TYR A 1 97 ? 16.465 -1.229 6.633 1.00 91.94 97 TYR A N 1
ATOM 785 C CA . TYR A 1 97 ? 16.106 0.126 7.040 1.00 91.94 97 TYR A CA 1
ATOM 786 C C . TYR A 1 97 ? 14.629 0.423 6.778 1.00 91.94 97 TYR A C 1
ATOM 788 O O . TYR A 1 97 ? 14.062 0.040 5.752 1.00 91.94 97 TYR A O 1
ATOM 796 N N . LEU A 1 98 ? 14.021 1.177 7.686 1.00 90.88 98 LEU A N 1
ATOM 797 C CA . LEU A 1 98 ? 12.687 1.743 7.550 1.00 90.88 98 LEU A CA 1
ATOM 798 C C . LEU A 1 98 ? 12.808 3.259 7.370 1.00 90.88 98 LEU A C 1
ATOM 800 O O . LEU A 1 98 ? 13.412 3.939 8.194 1.00 90.88 98 LEU A O 1
ATOM 804 N N . LYS A 1 99 ? 12.237 3.784 6.288 1.00 88.69 99 LYS A N 1
ATOM 805 C CA . LYS A 1 99 ? 12.155 5.222 5.993 1.00 88.69 99 LYS A CA 1
ATOM 806 C C . LYS A 1 99 ? 10.731 5.718 6.260 1.00 88.69 99 LYS A C 1
ATOM 808 O O . LYS A 1 99 ? 9.822 5.231 5.593 1.00 88.69 99 LYS A O 1
ATOM 813 N N . GLN A 1 100 ? 10.560 6.664 7.187 1.00 82.81 100 GLN A N 1
ATOM 814 C CA . GLN A 1 100 ? 9.249 7.221 7.599 1.00 82.81 100 GLN A CA 1
ATOM 815 C C . GLN A 1 100 ? 9.073 8.709 7.248 1.00 82.81 100 GLN A C 1
ATOM 817 O O . GLN A 1 100 ? 8.016 9.298 7.433 1.00 82.81 100 GLN A O 1
ATOM 822 N N . GLY A 1 101 ? 10.096 9.322 6.655 1.00 75.31 101 GLY A N 1
ATOM 823 C CA . GLY A 1 101 ? 10.051 10.695 6.162 1.00 75.31 101 GLY A CA 1
ATOM 824 C C . GLY A 1 101 ? 11.187 10.957 5.184 1.00 75.31 101 GLY A C 1
ATOM 825 O O . GLY A 1 101 ? 11.926 10.043 4.815 1.00 75.31 101 GLY A O 1
ATOM 826 N N . GLU A 1 102 ? 11.366 12.207 4.758 1.00 76.12 102 GLU A N 1
ATOM 827 C CA . GLU A 1 102 ? 12.475 12.556 3.857 1.00 76.12 102 GLU A CA 1
ATOM 828 C C . GLU A 1 102 ? 13.843 12.238 4.481 1.00 76.12 102 GLU A C 1
ATOM 830 O O . GLU A 1 102 ? 14.707 11.665 3.811 1.00 76.12 102 GLU A O 1
ATOM 835 N N . ASN A 1 103 ? 13.993 12.533 5.778 1.00 80.75 103 ASN A N 1
ATOM 836 C CA . ASN A 1 103 ? 15.250 12.429 6.523 1.00 80.75 103 ASN A CA 1
ATOM 837 C C . ASN A 1 103 ? 15.157 11.571 7.799 1.00 80.75 103 ASN A C 1
ATOM 839 O O . ASN A 1 103 ? 16.023 11.669 8.664 1.00 80.75 103 ASN A O 1
ATOM 843 N N . GLU A 1 104 ? 14.124 10.737 7.926 1.00 86.69 104 GLU A N 1
ATOM 844 C CA . GLU A 1 104 ? 13.894 9.902 9.110 1.00 86.69 104 GLU A CA 1
ATOM 845 C C . GLU A 1 104 ? 14.047 8.420 8.758 1.00 86.69 104 GLU A C 1
ATOM 847 O O . GLU A 1 104 ? 13.255 7.857 7.992 1.00 86.69 104 GLU A O 1
ATOM 852 N N . TYR A 1 105 ? 15.106 7.813 9.297 1.00 89.62 105 TYR A N 1
ATOM 853 C CA . TYR A 1 105 ? 15.525 6.449 8.995 1.00 89.62 105 TYR A CA 1
ATOM 854 C C . TYR A 1 105 ? 15.715 5.659 10.282 1.00 89.62 105 TYR A C 1
ATOM 856 O O . TYR A 1 105 ? 16.381 6.115 11.208 1.00 89.62 105 TYR A O 1
ATOM 864 N N . TYR A 1 106 ? 15.202 4.436 10.306 1.00 91.31 106 TYR A N 1
ATOM 865 C CA . TYR A 1 106 ? 15.420 3.486 11.385 1.00 91.31 106 TYR A CA 1
ATOM 866 C C . TYR A 1 106 ? 16.199 2.295 10.849 1.00 91.31 106 TYR A C 1
ATOM 868 O O . TYR A 1 106 ? 15.822 1.701 9.842 1.00 91.31 106 TYR A O 1
ATOM 876 N N . MET A 1 107 ? 17.294 1.952 11.514 1.00 92.56 107 MET A N 1
ATOM 877 C CA . MET A 1 107 ? 18.080 0.755 11.242 1.00 92.56 107 MET A CA 1
ATOM 878 C C . MET A 1 107 ? 17.547 -0.389 12.097 1.00 92.56 107 MET A C 1
ATOM 880 O O . MET A 1 107 ? 17.330 -0.208 13.296 1.00 92.56 107 MET A O 1
ATOM 884 N N . PHE A 1 108 ? 17.375 -1.571 11.507 1.00 91.56 108 PHE A N 1
ATOM 885 C CA . PHE A 1 108 ? 16.987 -2.746 12.279 1.00 91.56 108 PHE A CA 1
ATOM 886 C C . PHE A 1 108 ? 18.207 -3.379 12.959 1.00 91.56 108 PHE A C 1
ATOM 888 O O . PHE A 1 108 ? 19.119 -3.858 12.283 1.00 91.56 108 PHE A O 1
ATOM 895 N N . ASN A 1 109 ? 18.214 -3.416 14.292 1.00 87.69 109 ASN A N 1
ATOM 896 C CA . ASN A 1 109 ? 19.239 -4.092 15.094 1.00 87.69 109 ASN A CA 1
ATOM 897 C C . ASN A 1 109 ? 18.596 -4.866 16.255 1.00 87.69 109 ASN A C 1
ATOM 899 O O . ASN A 1 109 ? 18.794 -4.545 17.424 1.00 87.69 109 ASN A O 1
ATOM 903 N N . GLY A 1 110 ? 17.732 -5.828 15.922 1.00 86.81 110 GLY A N 1
ATOM 904 C CA . GLY A 1 110 ? 16.833 -6.489 16.878 1.00 86.81 110 GLY A CA 1
ATOM 905 C C . GLY A 1 110 ? 15.590 -5.652 17.192 1.00 86.81 110 GLY A C 1
ATOM 906 O O . GLY A 1 110 ? 14.503 -6.202 17.343 1.00 86.81 110 GLY A O 1
ATOM 907 N N . GLU A 1 111 ? 15.736 -4.328 17.186 1.00 91.75 111 GLU A N 1
ATOM 908 C CA . GLU A 1 111 ? 14.639 -3.366 17.188 1.00 91.75 111 GLU A CA 1
ATOM 909 C C . GLU A 1 111 ? 14.882 -2.255 16.154 1.00 91.75 111 GLU A C 1
ATOM 911 O O . GLU A 1 111 ? 16.022 -2.039 15.722 1.00 91.75 111 GLU A O 1
ATOM 916 N N . TRP A 1 112 ? 13.824 -1.557 15.736 1.00 92.69 112 TRP A N 1
ATOM 917 C CA . TRP A 1 112 ? 13.939 -0.348 14.920 1.00 92.69 112 TRP A CA 1
ATOM 918 C C . TRP A 1 112 ? 14.556 0.792 15.736 1.00 92.69 112 TRP A C 1
ATOM 920 O O . TRP A 1 112 ? 13.925 1.341 16.636 1.00 92.69 112 TRP A O 1
ATOM 930 N N . VAL A 1 113 ? 15.788 1.182 15.400 1.00 90.94 113 VAL A N 1
ATOM 931 C CA . VAL A 1 113 ? 16.518 2.256 16.090 1.00 90.94 113 VAL A CA 1
ATOM 932 C C . VAL A 1 113 ? 16.776 3.408 15.133 1.00 90.94 113 VAL A C 1
ATOM 934 O O . VAL A 1 113 ? 17.259 3.192 14.022 1.00 90.94 113 VAL A O 1
ATOM 937 N N . LEU A 1 114 ? 16.485 4.637 15.570 1.00 90.88 114 LEU A N 1
ATOM 938 C CA . LEU A 1 114 ? 16.743 5.841 14.782 1.00 90.88 114 LEU A CA 1
ATOM 939 C C . LEU A 1 114 ? 18.221 5.892 14.366 1.00 90.88 114 LEU A C 1
ATOM 941 O O . LEU A 1 114 ? 19.125 5.721 15.186 1.00 90.88 114 LEU A O 1
ATOM 945 N N . SER A 1 115 ? 18.459 6.114 13.081 1.00 87.31 115 SER A N 1
ATOM 946 C CA . SER A 1 115 ? 19.776 6.062 12.464 1.00 87.31 115 SER A CA 1
ATOM 947 C C . SER A 1 115 ? 19.986 7.274 11.570 1.00 87.31 115 SER A C 1
ATOM 949 O O . SER A 1 115 ? 19.062 7.769 10.925 1.00 87.31 115 SER A O 1
ATOM 951 N N . ASN A 1 116 ? 21.229 7.741 11.497 1.00 83.56 116 ASN A N 1
ATOM 952 C CA . ASN A 1 116 ? 21.597 8.751 10.517 1.00 83.56 116 ASN A CA 1
ATOM 953 C C . ASN A 1 116 ? 21.572 8.115 9.122 1.00 83.56 116 ASN A C 1
ATOM 955 O O . ASN A 1 116 ? 22.078 7.006 8.944 1.00 83.56 116 ASN A O 1
ATOM 959 N N . CYS A 1 117 ? 20.987 8.815 8.146 1.00 71.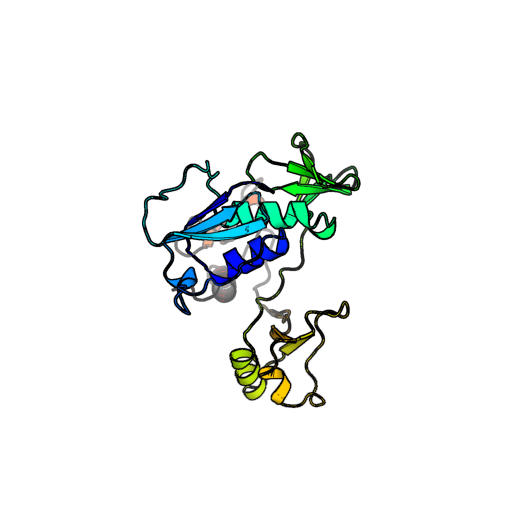19 117 CYS A N 1
ATOM 960 C CA . CYS A 1 117 ? 20.839 8.325 6.776 1.00 71.19 117 CYS A CA 1
ATOM 961 C C . CYS A 1 117 ? 22.185 7.827 6.206 1.00 71.19 117 CYS A C 1
ATOM 963 O O . CYS A 1 117 ? 23.121 8.624 6.083 1.00 71.19 117 CYS A O 1
ATOM 965 N N . PRO A 1 118 ? 22.313 6.541 5.838 1.00 70.25 118 PRO A N 1
ATOM 966 C CA . PRO A 1 118 ? 23.457 6.061 5.077 1.00 70.25 118 PRO A CA 1
ATOM 967 C C . PRO A 1 118 ? 23.345 6.531 3.620 1.00 70.25 118 PRO A C 1
ATOM 969 O O . PRO A 1 118 ? 22.291 6.388 3.008 1.00 70.25 118 PRO A O 1
ATOM 972 N N . ASN A 1 119 ? 24.450 6.979 3.017 1.00 73.06 119 ASN A N 1
ATOM 973 C CA . ASN A 1 119 ? 24.510 7.353 1.589 1.00 73.06 119 ASN A CA 1
ATOM 974 C C . ASN A 1 119 ? 24.282 6.168 0.616 1.00 73.06 119 ASN A C 1
ATOM 976 O O . ASN A 1 119 ? 24.274 6.360 -0.594 1.00 73.06 119 ASN A O 1
ATOM 980 N N . ASP A 1 120 ? 24.089 4.956 1.145 1.00 86.81 120 ASP A N 1
ATOM 981 C CA . ASP A 1 120 ? 24.169 3.677 0.436 1.00 86.81 120 ASP A CA 1
ATOM 982 C C . ASP A 1 120 ? 22.887 2.825 0.613 1.00 86.81 120 ASP A C 1
ATOM 984 O O . ASP A 1 120 ? 22.953 1.609 0.810 1.00 86.81 120 ASP A O 1
ATOM 988 N N . LEU A 1 121 ? 21.706 3.455 0.605 1.00 88.81 121 LEU A N 1
ATOM 989 C CA . LEU A 1 121 ? 20.415 2.762 0.703 1.00 88.81 121 LEU A CA 1
ATOM 990 C C . LEU A 1 121 ? 19.815 2.468 -0.674 1.00 88.81 121 LEU A C 1
ATOM 992 O O . LEU A 1 121 ? 19.665 3.368 -1.496 1.00 88.81 121 LEU A O 1
ATOM 996 N N . GLU A 1 122 ? 19.381 1.226 -0.884 1.00 89.31 122 GLU A N 1
ATOM 997 C CA . GLU A 1 122 ? 18.553 0.834 -2.025 1.00 89.31 122 GLU A CA 1
ATOM 998 C C . GLU A 1 122 ? 17.140 0.430 -1.566 1.00 89.31 122 GLU A C 1
ATOM 1000 O O . GLU A 1 122 ? 16.993 -0.195 -0.505 1.00 89.31 122 GLU A O 1
ATOM 1005 N N . PRO A 1 123 ? 16.078 0.788 -2.314 1.00 88.38 123 PRO A N 1
ATOM 1006 C CA . PRO A 1 123 ? 14.719 0.371 -1.991 1.00 88.38 123 PRO A CA 1
ATOM 1007 C C . PRO A 1 123 ? 14.577 -1.150 -2.041 1.00 88.38 123 PRO A C 1
ATOM 1009 O O . PRO A 1 123 ? 15.038 -1.806 -2.975 1.00 88.38 123 PRO A O 1
ATOM 1012 N N . ILE A 1 124 ? 13.874 -1.716 -1.064 1.00 83.94 124 ILE A N 1
ATOM 1013 C CA . ILE A 1 124 ? 13.440 -3.107 -1.138 1.00 83.94 124 ILE A CA 1
ATOM 1014 C C . ILE A 1 124 ? 12.219 -3.147 -2.048 1.00 83.94 124 ILE A C 1
ATOM 1016 O O . ILE A 1 124 ? 11.175 -2.573 -1.732 1.00 83.94 124 ILE A O 1
ATOM 1020 N N . THR A 1 125 ? 12.326 -3.856 -3.167 1.00 71.19 125 THR A N 1
ATOM 1021 C CA . THR A 1 125 ? 11.171 -4.171 -4.007 1.00 71.19 125 THR A CA 1
ATOM 1022 C C . THR A 1 125 ? 10.277 -5.147 -3.245 1.00 71.19 125 THR A C 1
ATOM 1024 O O . THR A 1 125 ? 10.471 -6.361 -3.294 1.00 71.19 125 THR A O 1
ATOM 1027 N N . LYS A 1 126 ? 9.314 -4.625 -2.481 1.00 59.16 126 LYS A N 1
ATOM 1028 C CA . LYS A 1 126 ? 8.235 -5.461 -1.954 1.00 59.16 126 LYS A CA 1
ATOM 1029 C C . LYS A 1 126 ? 7.348 -5.859 -3.138 1.00 59.16 126 LYS A C 1
ATOM 1031 O O . LYS A 1 126 ? 7.062 -4.995 -3.971 1.00 59.16 126 LYS A O 1
ATOM 1036 N N . PRO A 1 127 ? 6.915 -7.127 -3.245 1.00 48.59 127 PRO A N 1
ATOM 1037 C CA . PRO A 1 127 ? 5.828 -7.475 -4.146 1.00 48.59 127 PRO A CA 1
ATOM 1038 C C . PRO A 1 127 ? 4.677 -6.514 -3.859 1.00 48.59 127 PRO A C 1
ATOM 1040 O O . PRO A 1 127 ? 4.272 -6.370 -2.707 1.00 48.59 127 PRO A O 1
ATOM 1043 N N . GLN A 1 128 ? 4.219 -5.798 -4.880 1.00 43.00 128 GLN A N 1
ATOM 1044 C CA . GLN A 1 128 ? 3.045 -4.947 -4.763 1.00 43.00 128 GLN A CA 1
ATOM 1045 C C . GLN A 1 128 ? 1.889 -5.874 -4.398 1.00 43.00 128 GLN A C 1
ATOM 1047 O O . GLN A 1 128 ? 1.520 -6.737 -5.197 1.00 43.00 128 GLN A O 1
ATOM 1052 N N . ASP A 1 129 ? 1.398 -5.773 -3.164 1.00 47.62 129 ASP A N 1
ATOM 1053 C CA . ASP A 1 129 ? 0.258 -6.573 -2.743 1.00 47.62 129 ASP A CA 1
ATOM 1054 C C . ASP A 1 129 ? -0.921 -6.153 -3.634 1.00 47.62 129 ASP A C 1
ATOM 1056 O O . ASP A 1 129 ? -1.244 -4.959 -3.680 1.00 47.62 129 ASP A O 1
ATOM 1060 N N . PRO A 1 130 ? -1.530 -7.067 -4.409 1.00 58.03 130 PRO A N 1
ATOM 1061 C CA . PRO A 1 130 ? -2.755 -6.755 -5.122 1.00 58.03 130 PRO A CA 1
ATOM 1062 C C . PRO A 1 130 ? -3.772 -6.267 -4.095 1.00 58.03 130 PRO A C 1
ATOM 1064 O O . PRO A 1 130 ? -3.946 -6.907 -3.056 1.00 58.03 130 PRO A O 1
ATOM 1067 N N . ALA A 1 131 ? -4.410 -5.131 -4.378 1.00 74.88 131 ALA A N 1
ATOM 1068 C CA . ALA A 1 131 ? -5.392 -4.535 -3.484 1.00 74.88 131 ALA A CA 1
ATOM 1069 C C . ALA A 1 131 ? -6.432 -5.586 -3.057 1.00 74.88 131 ALA A C 1
ATOM 1071 O O . ALA A 1 131 ? -6.991 -6.294 -3.900 1.00 74.88 131 ALA A O 1
ATOM 1072 N N . LEU A 1 132 ? -6.659 -5.697 -1.745 1.00 85.12 132 LEU A N 1
ATOM 1073 C CA . LEU A 1 132 ? -7.719 -6.542 -1.207 1.00 85.12 132 LEU A CA 1
ATOM 1074 C C . LEU A 1 132 ? -9.070 -6.026 -1.700 1.00 85.12 132 LEU A C 1
ATOM 1076 O O . LEU A 1 132 ? -9.294 -4.817 -1.749 1.00 85.12 132 LEU A O 1
ATOM 1080 N N . ILE A 1 133 ? -9.963 -6.951 -2.024 1.00 86.31 133 ILE A N 1
ATOM 1081 C CA . ILE A 1 133 ? -11.345 -6.660 -2.403 1.00 86.31 133 ILE A CA 1
ATOM 1082 C C . ILE A 1 133 ? -12.286 -7.154 -1.303 1.00 86.31 133 ILE A C 1
ATOM 1084 O O . ILE A 1 133 ? -11.971 -8.094 -0.567 1.00 86.31 133 ILE A O 1
ATOM 1088 N N . SER A 1 134 ? -13.446 -6.517 -1.171 1.00 87.06 134 SER A N 1
ATOM 1089 C CA . SER A 1 134 ? -14.469 -6.948 -0.218 1.00 87.06 134 SER A CA 1
ATOM 1090 C C . SER A 1 134 ? -15.035 -8.325 -0.580 1.00 87.06 134 SER A C 1
ATOM 1092 O O . SER A 1 134 ? -14.970 -8.766 -1.728 1.00 87.06 134 SER A O 1
ATOM 1094 N N . GLY A 1 135 ? -15.660 -8.997 0.389 1.00 87.62 135 GLY A N 1
ATOM 1095 C CA . GLY A 1 135 ? -16.353 -10.264 0.147 1.00 87.62 135 GLY A CA 1
ATOM 1096 C C . GLY A 1 135 ? -17.454 -10.164 -0.918 1.00 87.62 135 GLY A C 1
ATOM 1097 O O . GLY A 1 135 ? -17.589 -11.053 -1.756 1.00 87.62 135 GLY A O 1
ATOM 1098 N N . ALA A 1 136 ? -18.181 -9.042 -0.964 1.00 87.94 136 ALA A N 1
ATOM 1099 C CA . ALA A 1 136 ? -19.202 -8.784 -1.981 1.00 87.94 136 ALA A CA 1
ATOM 1100 C C . ALA A 1 136 ? -18.603 -8.642 -3.392 1.00 87.94 136 ALA A C 1
ATOM 1102 O O . ALA A 1 136 ? -19.121 -9.224 -4.347 1.00 87.94 136 ALA A O 1
ATOM 1103 N N . GLU A 1 137 ? -17.492 -7.915 -3.522 1.00 85.00 137 GLU A N 1
ATOM 1104 C CA . GLU A 1 137 ? -16.760 -7.778 -4.786 1.00 85.00 137 GLU A CA 1
ATOM 1105 C C . GLU A 1 137 ? -16.139 -9.109 -5.218 1.00 85.00 137 GLU A C 1
ATOM 1107 O O . GLU A 1 137 ? -16.236 -9.480 -6.385 1.00 85.00 137 GLU A O 1
ATOM 1112 N N . ALA A 1 138 ? -15.581 -9.877 -4.278 1.00 89.94 138 ALA A N 1
ATOM 1113 C CA . ALA A 1 138 ? -15.051 -11.211 -4.538 1.00 89.94 138 ALA A CA 1
ATOM 1114 C C . ALA A 1 138 ? -16.140 -12.174 -5.023 1.00 89.94 138 ALA A C 1
ATOM 1116 O O . ALA A 1 138 ? -15.929 -12.915 -5.978 1.00 89.94 138 ALA A O 1
ATOM 1117 N N . LYS A 1 139 ? -17.334 -12.130 -4.425 1.00 91.75 139 LYS A N 1
ATOM 1118 C CA . LYS A 1 139 ? -18.484 -12.941 -4.845 1.00 91.75 139 LYS A CA 1
ATOM 1119 C C . LYS A 1 139 ? -18.925 -12.607 -6.269 1.00 91.75 139 LYS A C 1
ATOM 1121 O O . LYS A 1 139 ? -19.222 -13.513 -7.046 1.00 91.75 139 LYS A O 1
ATOM 1126 N N . LEU A 1 140 ? -18.944 -11.319 -6.618 1.00 90.19 140 LEU A N 1
ATOM 1127 C CA . LEU A 1 140 ? -19.273 -10.854 -7.965 1.00 90.19 140 LEU A CA 1
ATOM 1128 C C . LEU A 1 140 ? -18.206 -11.274 -8.987 1.00 90.19 140 LEU A C 1
ATOM 1130 O O . LEU A 1 140 ? -18.548 -11.837 -10.023 1.00 90.19 140 LEU A O 1
ATOM 1134 N N . ALA A 1 141 ? -16.926 -11.058 -8.680 1.00 87.19 141 ALA A N 1
ATOM 1135 C CA . ALA A 1 141 ? -15.803 -11.456 -9.528 1.00 87.19 141 ALA A CA 1
ATOM 1136 C C . ALA A 1 141 ? -15.785 -12.978 -9.757 1.00 87.19 141 ALA A C 1
ATOM 1138 O O . ALA A 1 141 ? -15.641 -13.441 -10.888 1.00 87.19 141 ALA A O 1
ATOM 1139 N N . TRP A 1 142 ? -16.038 -13.764 -8.704 1.00 90.06 142 TRP A N 1
ATOM 1140 C CA . TRP A 1 142 ? -16.167 -15.217 -8.798 1.00 90.06 142 TRP A CA 1
ATOM 1141 C C . TRP A 1 142 ? -17.321 -15.627 -9.720 1.00 90.06 142 TRP A C 1
ATOM 1143 O O . TRP A 1 142 ? -17.142 -16.475 -10.592 1.00 90.06 142 TRP A O 1
ATOM 1153 N N . ALA A 1 143 ? -18.489 -14.987 -9.584 1.00 87.75 143 ALA A N 1
ATOM 1154 C CA . ALA A 1 143 ? -19.646 -15.241 -10.446 1.00 87.75 143 ALA A CA 1
ATOM 1155 C C . ALA A 1 143 ? -19.388 -14.873 -11.920 1.00 87.75 143 ALA A C 1
ATOM 1157 O O . ALA A 1 143 ? -19.943 -15.508 -12.817 1.00 87.75 143 ALA A O 1
ATOM 1158 N N . ASN A 1 144 ? -18.516 -13.894 -12.168 1.00 86.44 144 ASN A N 1
ATOM 1159 C CA . ASN A 1 144 ? -18.064 -13.502 -13.504 1.00 86.44 144 ASN A CA 1
ATOM 1160 C C . ASN A 1 144 ? -16.946 -14.406 -14.065 1.00 86.44 144 ASN A C 1
ATOM 1162 O O . ASN A 1 144 ? -16.513 -14.206 -15.199 1.00 86.44 144 ASN A O 1
ATOM 1166 N N . GLY A 1 145 ? -16.487 -15.408 -13.305 1.00 85.56 145 GLY A N 1
ATOM 1167 C CA . GLY A 1 145 ? -15.434 -16.339 -13.718 1.00 85.56 145 GLY A CA 1
ATOM 1168 C C . GLY A 1 145 ? -14.010 -15.802 -13.552 1.00 85.56 145 GLY A C 1
ATOM 1169 O O . GLY A 1 145 ? -13.081 -16.337 -14.159 1.00 85.56 145 GLY A O 1
ATOM 1170 N N . GLU A 1 146 ? -13.814 -14.753 -12.753 1.00 87.75 146 GLU A N 1
ATOM 1171 C CA . GLU A 1 146 ? -12.487 -14.209 -12.473 1.00 87.75 146 GLU A CA 1
ATOM 1172 C C . GLU A 1 146 ? -11.705 -15.094 -11.493 1.00 87.75 146 GLU A C 1
ATOM 1174 O O . GLU A 1 146 ? -12.252 -15.707 -10.573 1.00 87.75 146 GLU A O 1
ATOM 1179 N N . ALA A 1 147 ? -10.384 -15.146 -11.676 1.00 88.12 147 ALA A N 1
ATOM 1180 C CA . ALA A 1 147 ? -9.500 -15.889 -10.790 1.00 88.12 147 ALA A CA 1
ATOM 1181 C C . ALA A 1 147 ? -9.226 -15.087 -9.511 1.00 88.12 147 ALA A C 1
ATOM 1183 O O . ALA A 1 147 ? -8.658 -13.994 -9.559 1.00 88.12 147 ALA A O 1
ATOM 1184 N N . LEU A 1 148 ? -9.574 -15.665 -8.366 1.00 90.19 148 LEU A N 1
ATOM 1185 C CA . LEU A 1 148 ? -9.417 -15.051 -7.051 1.00 90.19 148 LEU A CA 1
ATOM 1186 C C . LEU A 1 148 ? -8.451 -15.844 -6.182 1.00 90.19 148 LEU A C 1
ATOM 1188 O O . LEU A 1 148 ? -8.276 -17.054 -6.345 1.00 90.19 148 LEU A O 1
ATOM 1192 N N . GLN A 1 149 ? -7.870 -15.148 -5.216 1.00 91.88 149 GLN A N 1
ATOM 1193 C CA . GLN A 1 149 ? -7.152 -15.750 -4.110 1.00 91.88 149 GLN A CA 1
ATOM 1194 C C . GLN A 1 149 ? -7.815 -15.383 -2.789 1.00 91.88 149 GLN A C 1
ATOM 1196 O O . GLN A 1 149 ? -8.346 -14.282 -2.633 1.00 91.88 149 GLN A O 1
ATOM 1201 N N . ILE A 1 150 ? -7.753 -16.313 -1.844 1.00 91.50 150 ILE A N 1
ATOM 1202 C CA . ILE A 1 150 ? -8.304 -16.198 -0.502 1.00 91.50 150 ILE A CA 1
ATOM 1203 C C . ILE A 1 150 ? -7.198 -16.412 0.533 1.00 91.50 150 ILE A C 1
ATOM 1205 O O . ILE A 1 150 ? -6.322 -17.257 0.351 1.00 91.50 150 ILE A O 1
ATOM 1209 N N . ASN A 1 151 ? -7.235 -15.656 1.624 1.00 90.44 151 ASN A N 1
ATOM 1210 C CA . ASN A 1 151 ? -6.403 -15.864 2.805 1.00 90.44 151 ASN A CA 1
ATOM 1211 C C . ASN A 1 151 ? -7.284 -15.840 4.057 1.00 90.44 151 ASN A C 1
ATOM 1213 O O . ASN A 1 151 ? -8.278 -15.120 4.095 1.00 90.44 151 ASN A O 1
ATOM 1217 N N . LYS A 1 152 ? -6.919 -16.600 5.090 1.00 88.81 152 LYS A N 1
ATOM 1218 C CA . LYS A 1 152 ? -7.542 -16.480 6.412 1.00 88.81 152 LYS A CA 1
ATOM 1219 C C . LYS A 1 152 ? -6.671 -15.578 7.281 1.00 88.81 152 LYS A C 1
ATOM 1221 O O . LYS A 1 152 ? -5.496 -15.897 7.478 1.00 88.81 152 LYS A O 1
ATOM 1226 N N . LYS A 1 153 ? -7.255 -14.500 7.814 1.00 81.06 153 LYS A N 1
ATOM 1227 C CA . LYS A 1 153 ? -6.554 -13.413 8.529 1.00 81.06 153 LYS A CA 1
ATOM 1228 C C . LYS A 1 153 ? -5.620 -13.912 9.632 1.00 81.06 153 LYS A C 1
ATOM 1230 O O . LYS A 1 153 ? -4.487 -13.457 9.731 1.00 81.06 153 LYS A O 1
ATOM 1235 N N . ASP A 1 154 ? -6.061 -14.914 10.389 1.00 77.50 154 ASP A N 1
ATOM 1236 C CA . ASP A 1 154 ? -5.327 -15.440 11.548 1.00 77.50 154 ASP A CA 1
ATOM 1237 C C . ASP A 1 154 ? -4.351 -16.579 11.212 1.00 77.50 154 ASP A C 1
ATOM 1239 O O . ASP A 1 154 ? -3.879 -17.294 12.100 1.00 77.50 154 ASP A O 1
ATOM 1243 N N . THR A 1 155 ? -4.063 -16.814 9.928 1.00 71.56 155 THR A N 1
ATOM 1244 C CA . THR A 1 155 ? -3.190 -17.914 9.507 1.00 71.56 155 THR A CA 1
ATOM 1245 C C . THR A 1 155 ? -1.957 -17.434 8.757 1.00 71.56 155 THR A C 1
ATOM 1247 O O . THR A 1 155 ? -1.999 -16.501 7.965 1.00 71.56 155 THR A O 1
ATOM 1250 N N . HIS A 1 156 ? -0.843 -18.140 8.958 1.00 64.94 156 HIS A N 1
ATOM 1251 C CA . HIS A 1 156 ? 0.430 -17.864 8.286 1.00 64.94 156 HIS A CA 1
ATOM 1252 C C . HIS A 1 156 ? 0.532 -18.514 6.892 1.00 64.94 156 HIS A C 1
ATOM 1254 O O . HIS A 1 156 ? 1.622 -18.575 6.327 1.00 64.94 156 HIS A O 1
ATOM 1260 N N . PHE A 1 157 ? -0.571 -19.043 6.347 1.00 70.69 157 PHE A N 1
ATOM 1261 C CA . PHE A 1 157 ? -0.567 -19.777 5.076 1.00 70.69 157 PHE A CA 1
ATOM 1262 C C . PHE A 1 157 ? -0.547 -18.863 3.844 1.00 70.69 157 PHE A C 1
ATOM 1264 O O . PHE A 1 157 ? -0.113 -19.299 2.780 1.00 70.69 157 PHE A O 1
ATOM 1271 N N . GLY A 1 158 ? -0.940 -17.594 3.997 1.00 82.25 158 GLY A N 1
ATOM 1272 C CA . GLY A 1 158 ? -0.971 -16.627 2.905 1.00 82.25 158 GLY A CA 1
ATOM 1273 C C . GLY A 1 158 ? -2.072 -16.908 1.877 1.00 82.25 158 GLY A C 1
ATOM 1274 O O . GLY A 1 158 ? -2.922 -17.780 2.055 1.00 82.25 158 GLY A O 1
ATOM 1275 N N . PHE A 1 159 ? -2.064 -16.133 0.790 1.00 87.69 159 PHE A N 1
ATOM 1276 C CA . PHE A 1 159 ? -3.061 -16.236 -0.276 1.00 87.69 159 PHE A CA 1
ATOM 1277 C C . PHE A 1 159 ? -2.931 -17.539 -1.067 1.00 87.69 159 PHE A C 1
ATOM 1279 O O . PHE A 1 159 ? -1.878 -17.827 -1.638 1.00 87.69 159 PHE A O 1
ATOM 1286 N N . ILE A 1 160 ? -4.040 -18.265 -1.170 1.00 88.50 160 ILE A N 1
ATOM 1287 C CA . ILE A 1 160 ? -4.195 -19.461 -2.001 1.00 88.50 160 ILE A CA 1
ATOM 1288 C C . ILE A 1 160 ? -5.289 -19.240 -3.039 1.00 88.50 160 ILE A C 1
ATOM 1290 O O . ILE A 1 160 ? -6.189 -18.429 -2.837 1.00 88.50 160 ILE A O 1
ATOM 1294 N N . ASP A 1 161 ? -5.214 -19.950 -4.159 1.00 89.81 161 ASP A N 1
ATOM 1295 C CA . ASP A 1 161 ? -6.242 -19.872 -5.195 1.00 89.81 161 ASP A CA 1
ATOM 1296 C C . ASP A 1 161 ? -7.580 -20.398 -4.656 1.00 89.81 161 ASP A C 1
ATOM 1298 O O . ASP A 1 161 ? -7.629 -21.455 -4.021 1.00 89.81 161 ASP A O 1
ATOM 1302 N N . ILE A 1 162 ? -8.670 -19.669 -4.917 1.00 88.00 162 ILE A N 1
ATOM 1303 C CA . ILE A 1 162 ? -10.001 -20.159 -4.560 1.00 88.00 162 ILE A CA 1
ATOM 1304 C C . ILE A 1 162 ? -10.338 -21.360 -5.456 1.00 88.00 162 ILE A C 1
ATOM 1306 O O . ILE A 1 162 ? -10.299 -21.268 -6.685 1.00 88.00 162 ILE A O 1
ATOM 1310 N N . SER A 1 163 ? -10.636 -22.506 -4.847 1.00 80.31 163 SER A N 1
ATOM 1311 C CA . SER A 1 163 ? -11.120 -23.694 -5.555 1.00 80.31 163 SER A CA 1
ATOM 1312 C C . SER A 1 163 ? -12.636 -23.835 -5.406 1.00 80.31 163 SER A C 1
ATOM 1314 O O . SER A 1 163 ? -13.266 -23.190 -4.566 1.00 80.31 163 SER A O 1
ATOM 1316 N N . ASN A 1 164 ? -13.234 -24.732 -6.191 1.00 78.12 164 ASN A N 1
ATOM 1317 C CA . ASN A 1 164 ? -14.658 -25.069 -6.080 1.00 78.12 164 ASN A CA 1
ATOM 1318 C C . ASN A 1 164 ? -15.010 -25.835 -4.789 1.00 78.12 164 ASN A C 1
ATOM 1320 O O . ASN A 1 164 ? -16.176 -26.156 -4.576 1.00 78.12 164 ASN A O 1
ATOM 1324 N N . ASP A 1 165 ? -14.026 -26.127 -3.934 1.00 81.25 165 ASP A N 1
ATOM 1325 C CA . ASP A 1 165 ? -14.230 -26.833 -2.666 1.00 81.25 165 ASP A CA 1
ATOM 1326 C C . ASP A 1 165 ? -14.722 -25.893 -1.551 1.00 81.25 165 ASP A C 1
ATOM 1328 O O . ASP A 1 165 ? -15.178 -26.345 -0.499 1.00 81.25 165 ASP A O 1
ATOM 1332 N N . TYR A 1 166 ? -14.648 -24.576 -1.771 1.00 83.12 166 TYR A N 1
ATOM 1333 C CA . TYR A 1 166 ? -15.138 -23.579 -0.828 1.00 83.12 166 TYR A CA 1
ATOM 1334 C C . TYR A 1 166 ? -16.654 -23.401 -0.931 1.00 83.12 166 TYR A C 1
ATOM 1336 O O . TYR A 1 166 ? -17.222 -23.245 -2.011 1.00 83.12 166 TYR A O 1
ATOM 1344 N N . SER A 1 167 ? -17.324 -23.349 0.223 1.00 87.00 167 SER A N 1
ATOM 1345 C CA . SER A 1 167 ? -18.735 -22.962 0.273 1.00 87.00 167 SER A CA 1
ATOM 1346 C C . SER A 1 167 ? -18.908 -21.488 -0.104 1.00 87.00 167 SER A C 1
ATOM 1348 O O . SER A 1 167 ? -18.099 -20.655 0.306 1.00 87.00 167 SER A O 1
ATOM 1350 N N . LEU A 1 168 ? -20.022 -21.137 -0.754 1.00 86.81 168 LEU A N 1
ATOM 1351 C CA . LEU A 1 168 ? -20.347 -19.742 -1.096 1.00 86.81 168 LEU A CA 1
ATOM 1352 C C . LEU A 1 168 ? -20.454 -18.808 0.120 1.00 86.81 168 LEU A C 1
ATOM 1354 O O . LEU A 1 168 ? -20.320 -17.599 -0.035 1.00 86.81 168 LEU A O 1
ATOM 1358 N N . GLY A 1 169 ? -20.667 -19.351 1.322 1.00 89.00 169 GLY A N 1
ATOM 1359 C CA . GLY A 1 169 ? -20.689 -18.566 2.558 1.00 89.00 169 GLY A CA 1
ATOM 1360 C C . GLY A 1 169 ? -19.326 -17.985 2.942 1.00 89.00 169 GLY A C 1
ATOM 1361 O O . GLY A 1 169 ? -19.261 -17.138 3.825 1.00 89.00 169 GLY A O 1
ATOM 1362 N N . VAL A 1 170 ? -18.239 -18.400 2.280 1.00 91.25 170 VAL A N 1
ATOM 1363 C CA . VAL A 1 170 ? -16.900 -17.867 2.550 1.00 91.25 170 VAL A CA 1
ATOM 1364 C C . VAL A 1 170 ? -16.811 -16.370 2.246 1.00 91.25 170 VAL A C 1
ATOM 1366 O O . VAL A 1 170 ? -16.159 -15.644 2.985 1.00 91.25 170 VAL A O 1
ATOM 1369 N N . PHE A 1 171 ? -17.524 -15.895 1.220 1.00 91.00 171 PHE A N 1
ATOM 1370 C CA . PHE A 1 171 ? -17.550 -14.482 0.829 1.00 91.00 171 PHE A CA 1
ATOM 1371 C C . PHE A 1 171 ? -18.234 -13.582 1.856 1.00 91.00 171 PHE A C 1
ATOM 1373 O O . PHE A 1 171 ? -17.984 -12.383 1.885 1.00 91.00 171 PHE A O 1
ATOM 1380 N N . ASP A 1 172 ? -19.096 -14.157 2.690 1.00 91.19 172 ASP A N 1
ATOM 1381 C CA . ASP A 1 172 ? -19.828 -13.434 3.725 1.00 91.19 172 ASP A CA 1
ATOM 1382 C C . ASP A 1 172 ? -19.123 -13.560 5.098 1.00 91.19 172 ASP A C 1
ATOM 1384 O O . ASP A 1 172 ? -19.603 -13.028 6.096 1.00 91.19 172 ASP A O 1
ATOM 1388 N N . ASN A 1 173 ? -17.982 -14.264 5.164 1.00 89.50 173 ASN A N 1
ATOM 1389 C CA . ASN A 1 173 ? -17.217 -14.492 6.387 1.00 89.50 173 ASN A CA 1
ATOM 1390 C C . ASN A 1 173 ? -16.050 -13.495 6.515 1.00 89.50 173 ASN A C 1
ATOM 1392 O O . ASN A 1 173 ? -15.126 -13.476 5.701 1.00 89.50 173 ASN A O 1
ATOM 1396 N N . GLU A 1 1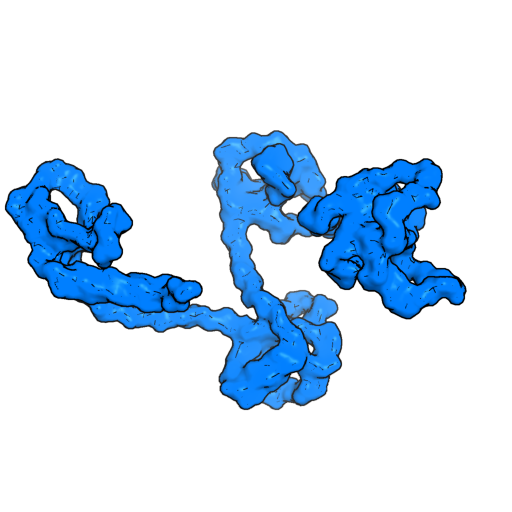74 ? -16.073 -12.705 7.588 1.00 85.75 174 GLU A N 1
ATOM 1397 C CA . GLU A 1 174 ? -15.090 -11.657 7.875 1.00 85.75 174 GLU A CA 1
ATOM 1398 C C . GLU A 1 174 ? -13.693 -12.179 8.244 1.00 85.75 174 GLU A C 1
ATOM 1400 O O . GLU A 1 174 ? -12.734 -11.406 8.200 1.00 85.75 174 GLU A O 1
ATOM 1405 N N . ASP A 1 175 ? -13.541 -13.468 8.557 1.00 89.62 175 ASP A N 1
ATOM 1406 C CA . ASP A 1 175 ? -12.243 -14.097 8.845 1.00 89.62 175 ASP A CA 1
ATOM 1407 C C . ASP A 1 175 ? -11.357 -14.220 7.596 1.00 89.62 175 ASP A C 1
ATOM 1409 O O . ASP A 1 175 ? -10.166 -14.541 7.698 1.00 89.62 175 ASP A O 1
ATOM 1413 N N . TYR A 1 176 ? -11.931 -13.995 6.411 1.00 89.81 176 TYR A N 1
ATOM 1414 C CA . TYR A 1 176 ? -11.258 -14.158 5.133 1.00 89.81 176 TYR A CA 1
ATOM 1415 C C . TYR A 1 176 ? -10.979 -12.825 4.442 1.00 89.81 176 TYR A C 1
ATOM 1417 O O . TYR A 1 176 ? -11.706 -11.839 4.567 1.00 89.81 176 TYR A O 1
ATOM 1425 N N . GLU A 1 177 ? -9.888 -12.817 3.690 1.00 90.62 177 GLU A N 1
ATOM 1426 C CA . GLU A 1 177 ? -9.472 -11.732 2.813 1.00 90.62 177 GLU A CA 1
ATOM 1427 C C . GLU A 1 177 ? -9.405 -12.252 1.387 1.00 90.62 177 GLU A C 1
ATOM 1429 O O . GLU A 1 177 ? -8.958 -13.377 1.144 1.00 90.62 177 GLU A O 1
ATOM 1434 N N . PHE A 1 178 ? -9.823 -11.414 0.445 1.00 91.25 178 PHE A N 1
ATOM 1435 C CA . PHE A 1 178 ? -9.880 -11.754 -0.966 1.00 91.25 178 PHE A CA 1
ATOM 1436 C C . PHE A 1 178 ? -9.042 -10.778 -1.772 1.00 91.25 178 PHE A C 1
ATOM 1438 O O . PHE A 1 178 ? -8.969 -9.591 -1.459 1.00 91.25 178 PHE A O 1
ATOM 1445 N N . ARG A 1 179 ? -8.448 -11.273 -2.851 1.00 89.75 179 ARG A N 1
ATOM 1446 C CA . ARG A 1 179 ? -7.844 -10.440 -3.891 1.00 89.75 179 ARG A CA 1
ATOM 1447 C C . ARG A 1 179 ? -8.001 -11.109 -5.245 1.00 89.75 179 ARG A C 1
ATOM 1449 O O . ARG A 1 179 ? -8.126 -12.333 -5.327 1.00 89.75 179 ARG A O 1
ATOM 1456 N N . LEU A 1 180 ? -7.935 -10.323 -6.312 1.00 86.94 180 LEU A N 1
ATOM 1457 C CA . LEU A 1 180 ? -7.762 -10.881 -7.649 1.00 86.94 180 LEU A CA 1
ATOM 1458 C C . LEU A 1 180 ? -6.409 -11.581 -7.727 1.00 86.94 180 LEU A C 1
ATOM 1460 O O . LEU A 1 180 ? -5.403 -11.082 -7.213 1.00 86.94 180 LEU A O 1
ATOM 1464 N N . LYS A 1 181 ? -6.377 -12.749 -8.370 1.00 85.50 181 LYS A N 1
ATOM 1465 C CA . LYS A 1 181 ? -5.123 -13.448 -8.626 1.00 85.50 181 LYS A CA 1
ATOM 1466 C C . LYS A 1 181 ? -4.222 -12.513 -9.439 1.00 85.50 181 LYS A C 1
ATOM 1468 O O . LYS A 1 181 ? -4.656 -12.082 -10.510 1.00 85.50 181 LYS A O 1
ATOM 1473 N N . PRO A 1 182 ? -2.994 -12.203 -8.974 1.00 72.06 182 PRO A N 1
ATOM 1474 C CA . PRO A 1 182 ? -2.066 -11.403 -9.758 1.00 72.06 182 PRO A CA 1
ATOM 1475 C C . PRO A 1 182 ? -1.903 -12.040 -11.139 1.00 72.06 182 PRO A C 1
ATOM 1477 O O . PRO A 1 182 ? -1.416 -13.167 -11.257 1.00 72.06 182 PRO A O 1
ATOM 1480 N N . GLN A 1 183 ? -2.345 -11.347 -12.184 1.00 60.78 183 GLN A N 1
ATOM 1481 C CA . GLN A 1 183 ? -2.142 -11.801 -13.550 1.00 60.78 183 GLN A CA 1
ATOM 1482 C C . GLN A 1 183 ? -0.872 -11.158 -14.090 1.00 60.78 183 GLN A C 1
ATOM 1484 O O . GLN A 1 183 ? -0.767 -9.939 -14.206 1.00 60.78 183 GLN A O 1
ATOM 1489 N N . THR A 1 184 ? 0.100 -11.987 -14.457 1.00 54.50 184 THR A N 1
ATOM 1490 C CA . THR A 1 184 ? 1.161 -11.561 -15.365 1.00 54.50 184 THR A CA 1
ATOM 1491 C C . THR A 1 184 ? 0.549 -11.458 -16.758 1.00 54.50 184 THR A C 1
ATOM 1493 O O . THR A 1 184 ? 0.301 -12.476 -17.404 1.00 54.50 184 THR A O 1
ATOM 1496 N N . ILE A 1 185 ? 0.271 -10.242 -17.225 1.00 60.78 185 ILE A N 1
ATOM 1497 C CA . ILE A 1 185 ? -0.169 -10.024 -18.605 1.00 60.78 185 ILE A CA 1
ATOM 1498 C C . ILE A 1 185 ? 1.030 -10.322 -19.513 1.00 60.78 185 ILE A C 1
ATOM 1500 O O . ILE A 1 185 ? 2.015 -9.583 -19.514 1.00 60.78 185 ILE A O 1
ATOM 1504 N N . LYS A 1 186 ? 0.972 -11.417 -20.279 1.00 60.38 186 LYS A N 1
ATOM 1505 C CA . LYS A 1 186 ? 1.871 -11.604 -21.423 1.00 60.38 186 LYS A CA 1
ATOM 1506 C C . LYS A 1 186 ? 1.423 -10.650 -22.522 1.00 60.38 186 LYS A C 1
ATOM 1508 O O . LYS A 1 186 ? 0.311 -10.772 -23.027 1.00 60.38 186 LYS A O 1
ATOM 1513 N N . LEU A 1 187 ? 2.288 -9.708 -22.870 1.00 63.59 187 LEU A N 1
ATOM 1514 C CA . LEU A 1 187 ? 2.064 -8.779 -23.964 1.00 63.59 187 LEU A CA 1
ATOM 1515 C C . LEU A 1 187 ? 2.903 -9.222 -25.166 1.00 63.59 187 LEU A C 1
ATOM 1517 O O . LEU A 1 187 ? 4.130 -9.164 -25.123 1.00 63.59 187 LEU A O 1
ATOM 1521 N N . GLU A 1 188 ? 2.238 -9.663 -26.229 1.00 74.44 188 GLU A N 1
ATOM 1522 C CA . GLU A 1 188 ? 2.880 -9.951 -27.511 1.00 74.44 188 GLU A CA 1
ATOM 1523 C C . GLU A 1 188 ? 2.742 -8.719 -28.410 1.00 74.44 188 GLU A C 1
ATOM 1525 O O . GLU A 1 188 ? 1.635 -8.293 -28.740 1.00 74.44 188 GLU A O 1
ATOM 1530 N N . LEU A 1 189 ? 3.875 -8.103 -28.757 1.00 74.19 189 LEU A N 1
ATOM 1531 C CA . LEU A 1 189 ? 3.933 -6.931 -29.625 1.00 74.19 189 LEU A CA 1
ATOM 1532 C C . LEU A 1 189 ? 4.623 -7.295 -30.933 1.00 74.19 189 LEU A C 1
ATOM 1534 O O . LEU A 1 189 ? 5.795 -7.667 -30.945 1.00 74.19 189 LEU A O 1
ATOM 1538 N N . GLU A 1 190 ? 3.925 -7.099 -32.044 1.00 80.31 190 GLU A N 1
ATOM 1539 C CA . GLU A 1 190 ? 4.543 -7.097 -33.365 1.00 80.31 190 GLU A CA 1
ATOM 1540 C C . GLU A 1 190 ? 5.098 -5.697 -33.647 1.00 80.31 190 GLU A C 1
ATOM 1542 O O . GLU A 1 190 ? 4.377 -4.793 -34.087 1.00 80.31 190 GLU A O 1
ATOM 1547 N N . LEU A 1 191 ? 6.382 -5.503 -33.334 1.00 86.50 191 LEU A N 1
ATOM 1548 C CA . LEU A 1 191 ? 7.114 -4.278 -33.648 1.00 86.50 191 LEU A CA 1
ATOM 1549 C C . LEU A 1 191 ? 7.973 -4.483 -34.905 1.00 86.50 191 LEU A C 1
ATOM 1551 O O . LEU A 1 191 ? 8.607 -5.533 -35.046 1.00 86.50 191 LEU A O 1
ATOM 1555 N N . PRO A 1 192 ? 8.041 -3.493 -35.812 1.00 89.06 192 PRO A N 1
ATOM 1556 C CA . PRO A 1 192 ? 8.975 -3.531 -36.926 1.00 89.06 192 PRO A CA 1
ATOM 1557 C C . PRO A 1 192 ? 10.414 -3.611 -36.412 1.00 89.06 192 PRO A C 1
ATOM 1559 O O . PRO A 1 192 ? 10.787 -2.950 -35.437 1.00 89.06 192 PRO A O 1
ATOM 1562 N N . LYS A 1 193 ? 11.225 -4.429 -37.090 1.00 90.19 193 LYS A N 1
ATOM 1563 C CA . LYS A 1 193 ? 12.627 -4.654 -36.733 1.00 90.19 193 LYS A CA 1
ATOM 1564 C C . LYS A 1 193 ? 13.401 -3.336 -36.827 1.00 90.19 193 LYS A C 1
ATOM 1566 O O . LYS A 1 193 ? 13.432 -2.719 -37.890 1.00 90.19 193 LYS A O 1
ATOM 1571 N N . SER A 1 194 ? 14.037 -2.934 -35.731 1.00 91.31 194 SER A N 1
ATOM 1572 C CA . SER A 1 194 ? 14.936 -1.782 -35.724 1.00 91.31 194 SER A CA 1
ATOM 1573 C C . SER A 1 194 ? 16.239 -2.081 -36.473 1.00 91.31 194 SER A C 1
ATOM 1575 O O . SER A 1 194 ? 16.571 -3.234 -36.773 1.00 91.31 194 SER A O 1
ATOM 1577 N N . PHE A 1 195 ? 16.992 -1.031 -36.786 1.00 89.62 195 PHE A N 1
ATOM 1578 C CA . PHE A 1 195 ? 18.337 -1.141 -37.346 1.00 89.62 195 PHE A CA 1
ATOM 1579 C C . PHE A 1 195 ? 19.280 -0.125 -36.701 1.00 89.62 195 PHE A C 1
ATOM 1581 O O . PHE A 1 195 ? 18.824 0.800 -36.039 1.00 89.62 195 PHE A O 1
ATOM 1588 N N . GLU A 1 196 ? 20.580 -0.304 -36.910 1.00 88.38 196 GLU A N 1
ATOM 1589 C CA . GLU A 1 196 ? 21.610 0.664 -36.528 1.00 88.38 196 GLU A CA 1
ATOM 1590 C C . GLU A 1 196 ? 21.884 1.588 -37.728 1.00 88.38 196 GLU A C 1
ATOM 1592 O O . GLU A 1 196 ? 22.349 1.097 -38.768 1.00 88.38 196 GLU A O 1
ATOM 1597 N N . PRO A 1 197 ? 21.545 2.889 -37.645 1.00 86.81 197 PRO A N 1
ATOM 1598 C CA . PRO A 1 197 ? 21.835 3.853 -38.700 1.00 86.81 197 PRO A CA 1
ATOM 1599 C C . PRO A 1 197 ? 23.338 4.055 -38.866 1.00 86.81 197 PRO A C 1
ATOM 1601 O O . PRO A 1 197 ? 24.075 4.134 -37.887 1.00 86.81 197 PRO A O 1
ATOM 1604 N N . LYS A 1 198 ? 23.797 4.160 -40.111 1.00 86.50 198 LYS A N 1
ATOM 1605 C CA . LYS A 1 198 ? 25.173 4.575 -40.416 1.00 86.50 198 LYS A CA 1
ATOM 1606 C C . LYS A 1 198 ? 25.261 6.090 -40.512 1.00 86.50 198 LYS A C 1
ATOM 1608 O O . LYS A 1 198 ? 24.275 6.733 -40.870 1.00 86.50 198 LYS A O 1
ATOM 1613 N N . ASP A 1 199 ? 26.462 6.627 -40.304 1.00 84.56 199 ASP A N 1
ATOM 1614 C CA . ASP A 1 199 ? 26.725 8.059 -40.454 1.00 84.56 199 ASP A CA 1
ATOM 1615 C C . ASP A 1 199 ? 26.165 8.598 -41.783 1.00 84.56 199 ASP A C 1
ATOM 1617 O O . ASP A 1 199 ? 26.350 8.025 -42.864 1.00 84.56 199 ASP A O 1
ATOM 1621 N N . GLY A 1 200 ? 25.399 9.681 -41.683 1.00 84.62 200 GLY A N 1
ATOM 1622 C CA . GLY A 1 200 ? 24.708 10.306 -42.798 1.00 84.62 200 GLY A CA 1
ATOM 1623 C C . GLY A 1 200 ? 23.391 9.654 -43.244 1.00 84.62 200 GLY A C 1
ATOM 1624 O O . GLY A 1 200 ? 22.746 10.240 -44.123 1.00 84.62 200 GLY A O 1
ATOM 1625 N N . GLU A 1 201 ? 22.951 8.521 -42.683 1.00 88.06 201 GLU A N 1
ATOM 1626 C CA . GLU A 1 201 ? 21.646 7.905 -42.984 1.00 88.06 201 GLU A CA 1
ATOM 1627 C C . GLU A 1 201 ? 20.495 8.610 -42.257 1.00 88.06 201 GLU A C 1
ATOM 1629 O O . GLU A 1 201 ? 20.612 9.021 -41.108 1.00 88.06 201 GLU A O 1
ATOM 1634 N N . THR A 1 202 ? 19.343 8.745 -42.915 1.00 91.81 202 THR A N 1
ATOM 1635 C CA . THR A 1 202 ? 18.127 9.258 -42.270 1.00 91.81 202 THR A CA 1
ATOM 1636 C C . THR A 1 202 ? 17.321 8.118 -41.668 1.00 91.81 202 THR A C 1
ATOM 1638 O O . THR A 1 202 ? 17.068 7.114 -42.335 1.00 91.81 202 THR A O 1
ATOM 1641 N N . TYR A 1 203 ? 16.879 8.297 -40.429 1.00 93.00 203 TYR A N 1
ATOM 1642 C CA . TYR A 1 203 ? 16.037 7.339 -39.727 1.00 93.00 203 TYR A CA 1
ATOM 1643 C C . TYR A 1 203 ? 15.007 8.045 -38.851 1.00 93.00 203 TYR A C 1
ATOM 1645 O O . TYR A 1 203 ? 15.118 9.231 -38.542 1.00 93.00 203 TYR A O 1
ATOM 1653 N N . TRP A 1 204 ? 13.993 7.286 -38.461 1.00 94.00 204 TRP A N 1
ATOM 1654 C CA . TRP A 1 204 ? 12.932 7.685 -37.556 1.00 94.00 204 TRP A CA 1
ATOM 1655 C C . TRP A 1 204 ? 13.151 7.067 -36.182 1.00 94.00 204 TRP A C 1
ATOM 1657 O O . TRP A 1 204 ? 13.554 5.910 -36.089 1.00 94.00 204 TRP A O 1
ATOM 1667 N N . HIS A 1 205 ? 12.847 7.809 -35.123 1.00 93.12 205 HIS A N 1
ATOM 1668 C CA . HIS A 1 205 ? 13.011 7.355 -33.745 1.00 93.12 205 HIS A CA 1
ATOM 1669 C C . HIS A 1 205 ? 11.915 7.916 -32.835 1.00 93.12 205 HIS A C 1
ATOM 1671 O O . HIS A 1 205 ? 11.201 8.862 -33.188 1.00 93.12 205 HIS A O 1
ATOM 1677 N N . ILE A 1 206 ? 11.772 7.317 -31.653 1.00 92.62 206 ILE A N 1
ATOM 1678 C CA . ILE A 1 206 ? 10.870 7.825 -30.618 1.00 92.62 206 ILE A CA 1
ATOM 1679 C C . ILE A 1 206 ? 11.456 9.125 -30.073 1.00 92.62 206 ILE A C 1
ATOM 1681 O O . ILE A 1 206 ? 12.606 9.167 -29.639 1.00 92.62 206 ILE A O 1
ATOM 1685 N N . TYR A 1 207 ? 10.643 10.178 -30.070 1.00 91.56 207 TYR A N 1
ATOM 1686 C CA . TYR A 1 207 ? 11.066 11.503 -29.644 1.00 91.56 207 TYR A CA 1
ATOM 1687 C C . TYR A 1 207 ? 9.979 12.151 -28.780 1.00 91.56 207 TYR A C 1
ATOM 1689 O O . TYR A 1 207 ? 8.945 12.572 -29.309 1.00 91.56 207 TYR A O 1
ATOM 1697 N N . PRO A 1 208 ? 10.179 12.231 -27.451 1.00 85.25 208 PRO A N 1
ATOM 1698 C CA . PRO A 1 208 ? 9.137 12.670 -26.525 1.00 85.25 208 PRO A CA 1
ATOM 1699 C C . PRO A 1 208 ? 8.779 14.153 -26.671 1.00 85.25 208 PRO A C 1
ATOM 1701 O O . PRO A 1 208 ? 7.684 14.546 -26.280 1.00 85.25 208 PRO A O 1
ATOM 1704 N N . SER A 1 209 ? 9.661 14.975 -27.249 1.00 87.44 209 SER A N 1
ATOM 1705 C CA . SER A 1 209 ? 9.399 16.406 -27.445 1.00 87.44 209 SER A CA 1
ATOM 1706 C C . SER A 1 209 ? 8.588 16.713 -28.711 1.00 87.44 209 SER A C 1
ATOM 1708 O O . SER A 1 209 ? 8.191 17.858 -28.909 1.00 87.44 209 SER A O 1
ATOM 1710 N N . ALA A 1 210 ? 8.327 15.724 -29.575 1.00 88.62 210 ALA A N 1
ATOM 1711 C CA . ALA A 1 210 ? 7.399 15.875 -30.695 1.00 88.62 210 ALA A CA 1
ATOM 1712 C C . ALA A 1 210 ? 5.973 15.516 -30.262 1.00 88.62 210 ALA A C 1
ATOM 1714 O O . ALA A 1 210 ? 5.751 14.478 -29.646 1.00 88.62 210 ALA A O 1
ATOM 1715 N N . GLU A 1 211 ? 4.983 16.308 -30.684 1.00 87.62 211 GLU A N 1
ATOM 1716 C CA . GLU A 1 211 ? 3.556 16.067 -30.402 1.00 87.62 211 GLU A CA 1
ATOM 1717 C C . GLU A 1 211 ? 3.102 14.655 -30.817 1.00 87.62 211 GLU A C 1
ATOM 1719 O O . GLU A 1 211 ? 2.350 13.977 -30.116 1.00 87.62 211 GLU A O 1
ATOM 1724 N N . LYS A 1 212 ? 3.621 14.163 -31.948 1.00 89.12 212 LYS A N 1
ATOM 1725 C CA . LYS A 1 212 ? 3.320 12.822 -32.464 1.00 89.12 212 LYS A CA 1
ATOM 1726 C C . LYS A 1 212 ? 4.073 11.702 -31.736 1.00 89.12 212 LYS A C 1
ATOM 1728 O O . LYS A 1 212 ? 3.726 10.540 -31.944 1.00 89.12 212 LYS A O 1
ATOM 1733 N N . GLY A 1 213 ? 5.041 12.026 -30.878 1.00 90.31 213 GLY A N 1
ATOM 1734 C CA . GLY A 1 213 ? 5.864 11.084 -30.110 1.00 90.31 213 GLY A CA 1
ATOM 1735 C C . GLY A 1 213 ? 7.046 10.479 -30.875 1.00 90.31 213 GLY A C 1
ATOM 1736 O O . GLY A 1 213 ? 7.701 9.572 -30.366 1.00 90.31 213 GLY A O 1
ATOM 1737 N N . TYR A 1 214 ? 7.315 10.945 -32.094 1.00 93.50 214 TYR A N 1
ATOM 1738 C CA . TYR A 1 214 ? 8.416 10.485 -32.938 1.00 93.50 214 TYR A CA 1
ATOM 1739 C C . TYR A 1 214 ? 8.919 11.607 -33.853 1.00 93.50 214 TYR A C 1
ATOM 1741 O O . TYR A 1 214 ? 8.182 12.552 -34.147 1.00 93.50 214 TYR A O 1
ATOM 1749 N N . HIS A 1 215 ? 10.166 11.494 -34.309 1.00 92.38 215 HIS A N 1
ATOM 1750 C CA . HIS A 1 215 ? 10.802 12.424 -35.247 1.00 92.38 215 HIS A CA 1
ATOM 1751 C C . HIS A 1 215 ? 11.790 11.672 -36.159 1.00 92.38 215 HIS A C 1
ATOM 1753 O O . HIS A 1 215 ? 12.091 10.504 -35.908 1.00 92.38 215 HIS A O 1
ATOM 1759 N N . PHE A 1 216 ? 12.274 12.319 -37.223 1.00 90.81 216 PHE A N 1
ATOM 1760 C CA . PHE A 1 216 ? 13.377 11.812 -38.043 1.00 90.81 216 PHE A CA 1
ATOM 1761 C C . PHE A 1 216 ? 14.644 12.648 -37.878 1.00 90.81 216 PHE A C 1
ATOM 1763 O O . PHE A 1 216 ? 14.587 13.870 -37.761 1.00 90.81 216 PHE A O 1
ATOM 1770 N N . VAL A 1 217 ? 15.802 12.013 -37.919 1.00 89.31 217 VAL A N 1
ATOM 1771 C CA . VAL A 1 217 ? 17.090 12.707 -37.900 1.00 89.31 217 VAL A CA 1
ATOM 1772 C C . VAL A 1 217 ? 18.004 12.084 -38.942 1.00 89.31 217 VAL A C 1
ATOM 1774 O O . VAL A 1 217 ? 17.772 10.971 -39.421 1.00 89.31 217 VAL A O 1
ATOM 1777 N N . ARG A 1 218 ? 19.008 12.847 -39.364 1.00 87.38 218 ARG A N 1
ATOM 1778 C CA . ARG A 1 218 ? 20.111 12.324 -40.157 1.00 87.38 218 ARG A CA 1
ATOM 1779 C C . ARG A 1 218 ? 21.238 11.982 -39.198 1.00 87.38 218 ARG A C 1
ATOM 1781 O O . ARG A 1 218 ? 21.663 12.873 -38.476 1.00 87.38 218 ARG A O 1
ATOM 1788 N N . SER A 1 219 ? 21.687 10.735 -39.229 1.00 82.12 219 SER A N 1
ATOM 1789 C CA . SER A 1 219 ? 22.761 10.230 -38.388 1.00 82.12 219 SER A CA 1
ATOM 1790 C C . SER A 1 219 ? 24.033 11.055 -38.550 1.00 82.12 219 SER A C 1
ATOM 1792 O O . SER A 1 219 ? 24.367 11.470 -39.664 1.00 82.12 219 SER A O 1
ATOM 1794 N N . PHE A 1 220 ? 24.687 11.306 -37.421 1.00 78.12 220 PHE A N 1
ATOM 1795 C CA . PHE A 1 220 ? 25.992 11.943 -37.276 1.00 78.12 220 PHE A CA 1
ATOM 1796 C C . PHE A 1 220 ? 26.832 11.122 -36.277 1.00 78.12 220 PHE A C 1
ATOM 1798 O O . PHE A 1 220 ? 26.301 10.222 -35.625 1.00 78.12 220 PHE A O 1
ATOM 1805 N N . GLU A 1 221 ? 28.135 11.386 -36.155 1.00 65.94 221 GLU A N 1
ATOM 1806 C CA . GLU A 1 221 ? 28.966 10.740 -35.122 1.00 65.94 221 GLU A CA 1
ATOM 1807 C C . GLU A 1 221 ? 28.348 10.941 -33.718 1.00 65.94 221 GLU A C 1
ATOM 1809 O O . GLU A 1 221 ? 27.960 12.053 -33.369 1.00 65.94 221 GLU A O 1
ATOM 1814 N N . ASP A 1 222 ? 28.255 9.864 -32.925 1.00 65.19 222 ASP A N 1
ATOM 1815 C CA . ASP A 1 222 ? 27.689 9.815 -31.559 1.00 65.19 222 ASP A CA 1
ATOM 1816 C C . ASP A 1 222 ? 26.145 9.909 -31.426 1.00 65.19 222 ASP A C 1
ATOM 1818 O O . ASP A 1 222 ? 25.612 10.376 -30.415 1.00 65.19 222 ASP A O 1
ATOM 1822 N N . ASP A 1 223 ? 25.393 9.409 -32.410 1.00 67.81 223 ASP A N 1
ATOM 1823 C CA . ASP A 1 223 ? 23.915 9.449 -32.434 1.00 67.81 223 ASP A CA 1
ATOM 1824 C C . ASP A 1 223 ? 23.199 8.430 -31.505 1.00 67.81 223 ASP A C 1
ATOM 1826 O O . ASP A 1 223 ? 21.969 8.308 -31.521 1.00 67.81 223 ASP A O 1
ATOM 1830 N N . ASP A 1 224 ? 23.947 7.704 -30.666 1.00 69.12 224 ASP A N 1
ATOM 1831 C CA . ASP A 1 224 ? 23.451 6.615 -29.802 1.00 69.12 224 ASP A CA 1
ATOM 1832 C C . ASP A 1 224 ? 22.328 7.057 -28.843 1.00 69.12 224 ASP A C 1
ATOM 1834 O O . ASP A 1 224 ? 21.450 6.276 -28.465 1.00 69.12 224 ASP A O 1
ATOM 1838 N N . VAL A 1 225 ? 22.310 8.341 -28.469 1.00 74.38 225 VAL A N 1
ATOM 1839 C CA . VAL A 1 225 ? 21.295 8.925 -27.574 1.00 74.38 225 VAL A CA 1
ATOM 1840 C C . VAL A 1 225 ? 19.904 8.924 -28.217 1.00 74.38 225 VAL A C 1
ATOM 1842 O O . VAL A 1 225 ? 18.887 8.775 -27.528 1.00 74.38 225 VAL A O 1
ATOM 1845 N N . TRP A 1 226 ? 19.838 9.082 -29.538 1.00 77.06 226 TRP A N 1
ATOM 1846 C CA . TRP A 1 226 ? 18.583 9.254 -30.264 1.00 77.06 226 TRP A CA 1
ATOM 1847 C C . TRP A 1 226 ? 17.987 7.923 -30.729 1.00 77.06 226 TRP A C 1
ATOM 1849 O O . TRP A 1 226 ? 16.762 7.800 -30.799 1.00 77.06 226 TRP A O 1
ATOM 1859 N N . CYS A 1 227 ? 18.819 6.899 -30.941 1.00 81.50 227 CYS A N 1
ATOM 1860 C CA . CYS A 1 227 ? 18.395 5.558 -31.348 1.00 81.50 227 CYS A CA 1
ATOM 1861 C C . CYS A 1 227 ? 18.273 4.548 -30.186 1.00 81.50 227 CYS A C 1
ATOM 1863 O O . CYS A 1 227 ? 17.969 3.381 -30.432 1.00 81.50 227 CYS A O 1
ATOM 1865 N N . GLN A 1 228 ? 18.419 4.982 -28.925 1.00 83.94 228 GLN A N 1
ATOM 1866 C CA . GLN A 1 228 ? 18.372 4.129 -27.720 1.00 83.94 228 GLN A CA 1
ATOM 1867 C C . GLN A 1 228 ? 17.123 3.227 -27.600 1.00 83.94 228 GLN A C 1
ATOM 1869 O O . GLN A 1 228 ? 17.173 2.165 -26.983 1.00 83.94 228 GLN A O 1
ATOM 1874 N N . PHE A 1 229 ? 15.992 3.636 -28.189 1.00 87.00 229 PHE A N 1
ATOM 1875 C CA . PHE A 1 229 ? 14.737 2.867 -28.198 1.00 87.00 229 PHE A CA 1
ATOM 1876 C C . PHE A 1 229 ? 14.465 2.162 -29.535 1.00 87.00 229 PHE A C 1
ATOM 1878 O O . PHE A 1 229 ? 13.414 1.546 -29.710 1.00 87.00 229 PHE A O 1
ATOM 1885 N N . GLY A 1 230 ? 15.405 2.256 -30.473 1.00 90.19 230 GLY A N 1
ATOM 1886 C CA . GLY A 1 230 ? 15.305 1.778 -31.842 1.00 90.19 230 GLY A CA 1
ATOM 1887 C C . GLY A 1 230 ? 15.313 2.911 -32.868 1.00 90.19 230 GLY A C 1
ATOM 1888 O O . GLY A 1 230 ? 14.907 4.043 -32.599 1.00 90.19 230 GLY A O 1
ATOM 1889 N N . ALA A 1 231 ? 15.757 2.558 -34.071 1.00 92.94 231 ALA A N 1
ATOM 1890 C CA . ALA A 1 231 ? 15.654 3.371 -35.270 1.00 92.94 231 ALA A CA 1
ATOM 1891 C C . ALA A 1 231 ? 14.911 2.597 -36.363 1.00 92.94 231 ALA A C 1
ATOM 1893 O O . ALA A 1 231 ? 15.097 1.387 -36.526 1.00 92.94 231 ALA A O 1
ATOM 1894 N N . TRP A 1 232 ? 14.078 3.307 -37.120 1.00 95.50 232 TRP A N 1
ATOM 1895 C CA . TRP A 1 232 ? 13.237 2.758 -38.182 1.00 95.50 232 TRP A CA 1
ATOM 1896 C C . TRP A 1 232 ? 13.436 3.513 -39.487 1.00 95.50 232 TRP A C 1
ATOM 1898 O O . TRP A 1 232 ? 13.767 4.699 -39.498 1.00 95.50 232 TRP A O 1
ATOM 1908 N N . ARG A 1 233 ? 13.287 2.820 -40.616 1.00 93.12 233 ARG A N 1
ATOM 1909 C CA . ARG A 1 233 ? 13.597 3.397 -41.931 1.00 93.12 233 ARG A CA 1
ATOM 1910 C C . ARG A 1 233 ? 12.490 4.327 -42.407 1.00 93.12 233 ARG A C 1
ATOM 1912 O O . ARG A 1 233 ? 12.748 5.224 -43.205 1.00 93.12 233 ARG A O 1
ATOM 1919 N N . THR A 1 234 ? 11.267 4.127 -41.922 1.00 94.12 234 THR A N 1
ATOM 1920 C CA . THR A 1 234 ? 10.079 4.848 -42.388 1.00 94.12 234 THR A CA 1
ATOM 1921 C C . THR A 1 234 ? 9.246 5.429 -41.246 1.00 94.12 234 THR A C 1
ATOM 1923 O O . THR A 1 234 ? 9.227 4.907 -40.131 1.00 94.12 234 THR A O 1
ATOM 1926 N N . GLU A 1 235 ? 8.486 6.487 -41.552 1.00 94.56 235 GLU A N 1
ATOM 1927 C CA . GLU A 1 235 ? 7.524 7.076 -40.612 1.00 94.56 235 GLU A CA 1
ATOM 1928 C C . GLU A 1 235 ? 6.458 6.055 -40.180 1.00 94.56 235 GLU A C 1
ATOM 1930 O O . GLU A 1 235 ? 6.030 6.035 -39.029 1.00 94.56 235 GLU A O 1
ATOM 1935 N N . ALA A 1 236 ? 6.036 5.181 -41.100 1.00 93.75 236 ALA A N 1
ATOM 1936 C CA . ALA A 1 236 ? 5.016 4.170 -40.836 1.00 93.75 236 ALA A CA 1
ATOM 1937 C C . ALA A 1 236 ? 5.468 3.153 -39.775 1.00 93.75 236 ALA A C 1
ATOM 1939 O O . ALA A 1 236 ? 4.689 2.810 -38.886 1.00 93.75 236 ALA A O 1
ATOM 1940 N N . GLU A 1 237 ? 6.729 2.717 -39.834 1.00 94.50 237 GLU A N 1
ATOM 1941 C CA . GLU A 1 237 ? 7.307 1.784 -38.862 1.00 94.50 237 GLU A CA 1
ATOM 1942 C C . GLU A 1 237 ? 7.370 2.400 -37.457 1.00 94.50 237 GLU A C 1
ATOM 1944 O O . GLU A 1 237 ? 6.867 1.804 -36.504 1.00 94.50 237 GLU A O 1
ATOM 1949 N N . VAL A 1 238 ? 7.908 3.619 -37.309 1.00 94.06 238 VAL A N 1
ATOM 1950 C CA . VAL A 1 238 ? 7.959 4.274 -35.986 1.00 94.06 238 VAL A CA 1
ATOM 1951 C C . VAL A 1 238 ? 6.558 4.595 -35.459 1.00 94.06 238 VAL A C 1
ATOM 1953 O O . VAL A 1 238 ? 6.296 4.479 -34.261 1.00 94.06 238 VAL A O 1
ATOM 1956 N N . LYS A 1 239 ? 5.616 4.939 -36.346 1.00 93.94 239 LYS A N 1
ATOM 1957 C CA . LYS A 1 239 ? 4.224 5.191 -35.974 1.00 93.94 239 LYS A CA 1
ATOM 1958 C C . LYS A 1 239 ? 3.569 3.936 -35.396 1.00 93.94 239 LYS A C 1
ATOM 1960 O O . LYS A 1 239 ? 2.923 4.042 -34.355 1.00 93.94 239 LYS A O 1
ATOM 1965 N N . GLN A 1 240 ? 3.774 2.763 -36.006 1.00 92.12 240 GLN A N 1
ATOM 1966 C CA . GLN A 1 240 ? 3.289 1.483 -35.470 1.00 92.12 240 GLN A CA 1
ATOM 1967 C C . GLN A 1 240 ? 3.825 1.236 -34.054 1.00 92.12 240 GLN A C 1
ATOM 1969 O O . GLN A 1 240 ? 3.069 0.840 -33.167 1.00 92.12 240 GLN A O 1
ATOM 1974 N N . VAL A 1 241 ? 5.108 1.518 -33.815 1.00 91.06 241 VAL A N 1
ATOM 1975 C CA . VAL A 1 241 ? 5.732 1.361 -32.492 1.00 91.06 241 VAL A CA 1
ATOM 1976 C C . VAL A 1 241 ? 5.097 2.297 -31.468 1.00 91.06 241 VAL A C 1
ATOM 1978 O O . VAL A 1 241 ? 4.684 1.852 -30.397 1.00 91.06 241 VAL A O 1
ATOM 1981 N N . VAL A 1 242 ? 4.949 3.581 -31.799 1.00 90.50 242 VAL A N 1
ATOM 1982 C CA . VAL A 1 242 ? 4.330 4.566 -30.899 1.00 90.50 242 VAL A CA 1
ATOM 1983 C C . VAL A 1 242 ? 2.858 4.240 -30.625 1.00 90.50 242 VAL A C 1
ATOM 1985 O O . VAL A 1 242 ? 2.391 4.416 -29.501 1.00 90.50 242 VAL A O 1
ATOM 1988 N N . GLU A 1 243 ? 2.114 3.726 -31.605 1.00 88.88 243 GLU A N 1
ATOM 1989 C CA . GLU A 1 243 ? 0.738 3.258 -31.400 1.00 88.88 243 GLU A CA 1
ATOM 1990 C C . GLU A 1 243 ? 0.663 2.062 -30.445 1.00 88.88 243 GLU A C 1
ATOM 1992 O O . GLU A 1 243 ? -0.206 2.040 -29.572 1.00 88.88 243 GLU A O 1
ATOM 1997 N N . GLN A 1 244 ? 1.584 1.101 -30.553 1.00 85.88 244 GLN A N 1
ATOM 1998 C CA . GLN A 1 244 ? 1.672 -0.007 -29.599 1.00 85.88 244 GLN A CA 1
ATOM 1999 C C . GLN A 1 244 ? 2.018 0.497 -28.190 1.00 85.88 244 GLN A C 1
ATOM 2001 O O . GLN A 1 244 ? 1.338 0.136 -27.232 1.00 85.88 244 GLN A O 1
ATOM 2006 N N . LEU A 1 245 ? 2.980 1.417 -28.050 1.00 86.69 245 LEU A N 1
ATOM 2007 C CA . LEU A 1 245 ? 3.314 2.033 -26.757 1.00 86.69 245 LEU A CA 1
ATOM 2008 C C . LEU A 1 245 ? 2.124 2.777 -26.131 1.00 86.69 245 LEU A C 1
ATOM 2010 O O . LEU A 1 245 ? 1.894 2.686 -24.924 1.00 86.69 245 LEU A O 1
ATOM 2014 N N . ARG A 1 246 ? 1.323 3.475 -26.945 1.00 85.62 246 ARG A N 1
ATOM 2015 C CA . ARG A 1 246 ? 0.093 4.142 -26.488 1.00 85.62 246 ARG A CA 1
ATOM 2016 C C . ARG A 1 246 ? -0.956 3.153 -25.984 1.00 85.62 246 ARG A C 1
ATOM 2018 O O . ARG A 1 246 ? -1.598 3.446 -24.982 1.00 85.62 246 ARG A O 1
ATOM 2025 N N . LYS A 1 247 ? -1.111 1.992 -26.633 1.00 78.75 247 LYS A N 1
ATOM 2026 C CA . LYS A 1 247 ? -2.024 0.929 -26.168 1.00 78.75 247 LYS A CA 1
ATOM 2027 C C . LYS A 1 247 ? -1.606 0.386 -24.802 1.00 78.75 247 LYS A C 1
ATOM 2029 O O . LYS A 1 247 ? -2.461 0.181 -23.949 1.00 78.75 247 LYS A O 1
ATOM 2034 N N . ILE A 1 248 ? -0.302 0.210 -24.582 1.00 76.00 248 ILE A N 1
ATOM 2035 C CA . ILE A 1 248 ? 0.248 -0.301 -23.314 1.00 76.00 248 ILE A CA 1
ATOM 2036 C C . ILE A 1 248 ? 0.022 0.680 -22.166 1.00 76.00 248 ILE A C 1
ATOM 2038 O O . ILE A 1 248 ? -0.285 0.259 -21.056 1.00 76.00 248 ILE A O 1
ATOM 2042 N N . ARG A 1 249 ? 0.141 1.989 -22.422 1.00 68.00 249 ARG A N 1
ATOM 2043 C CA . ARG A 1 249 ? -0.050 3.028 -21.396 1.00 68.00 249 ARG A CA 1
ATOM 2044 C C . ARG A 1 249 ? -1.485 3.081 -20.843 1.00 68.00 249 ARG A C 1
ATOM 2046 O O . ARG A 1 249 ? -1.709 3.742 -19.835 1.00 68.00 249 ARG A O 1
ATOM 2053 N N . GLY A 1 250 ? -2.438 2.406 -21.487 1.00 50.88 250 GLY A N 1
ATOM 2054 C CA . GLY A 1 250 ? -3.860 2.541 -21.202 1.00 50.88 250 GLY A CA 1
ATOM 2055 C C . GLY A 1 250 ? -4.413 3.851 -21.764 1.00 50.88 250 GLY A C 1
ATOM 2056 O O . GLY A 1 250 ? -3.744 4.889 -21.795 1.00 50.88 250 GLY A O 1
ATOM 2057 N N . THR A 1 251 ? -5.649 3.800 -22.251 1.00 44.53 251 THR A N 1
ATOM 2058 C CA . THR A 1 251 ? -6.447 4.957 -22.668 1.00 44.53 251 THR A CA 1
ATOM 2059 C C . THR A 1 251 ? -6.744 5.842 -21.450 1.00 44.53 251 THR A C 1
ATOM 2061 O O . THR A 1 251 ? -7.840 5.820 -20.908 1.00 44.53 251 THR A O 1
ATOM 2064 N N . ASN A 1 252 ? -5.760 6.608 -20.981 1.00 36.28 252 ASN A N 1
ATOM 2065 C CA . ASN A 1 252 ? -5.998 7.686 -20.025 1.00 36.28 252 ASN A CA 1
ATOM 2066 C C . ASN A 1 252 ? -6.618 8.861 -20.795 1.00 36.28 252 ASN A C 1
ATOM 2068 O O . ASN A 1 252 ? -5.891 9.668 -21.385 1.00 36.28 252 ASN A O 1
ATOM 2072 N N . SER A 1 253 ? -7.955 8.872 -20.856 1.00 34.16 253 SER A N 1
ATOM 2073 C CA . SER A 1 253 ? -8.756 10.102 -20.922 1.00 34.16 253 SER A CA 1
ATOM 2074 C C . SER A 1 253 ? -8.709 10.833 -19.587 1.00 34.16 253 SER A C 1
ATOM 2076 O O . SER A 1 253 ? -8.599 10.143 -18.550 1.00 34.16 253 SER A O 1
#

Secondary structure (DSSP, 8-state):
---EEEE-SSHHHHHHHHHHTT-B----TT--TTHHHH-SEEEE-TTSBEEEESSSS---SSPPEEE-HHHHHHHHHHHHT-GGG-SEEETTT--EEEE-SSS-EEEESSSEEEEPPPTTEEE-----PPPEE-HHHHHHHHHTT--EEEEETT-TT--EEPPTTS-GGGGG-TTEEEEE----------PPPP--PPTT-EEEEE-TTSTTSEEEEE--TTTHHHHTT-EESSHHHHHHHHHHHHHHT----

Radius of gyration: 27.1 Å; chains: 1; bounding box: 53×49×74 Å

Foldseek 3Di:
DAKAKEFPPDQVLLQVLLVLVQADEDDDPPADPCNSVQFRIWIQHPVSYIDGHNDPDDPDPGDHDYDYSLRSVVVSLQSVFDLVQFQKAQPPPRFGWHDSDPFWIFTRDVHTHTDGDDPRIDTDPDPPPADWDALVVVLVCVVVVFWKWKDFQPDPPDTDTDDPVDDNCVSVDPRMIMGGDDDPDDDDDDAPDFDDDDQQAKWKAQDCPDPLRIDIDGDHPPCCVGQVVGTHNDPVRRSSVVVSVVVVVDPDD

Sequence (253 aa):
MDNYKIINTHTNEIIKALNDLGYVWTPKKFDEQDCLVKAHWILAKETGEIAYSSGTHIDSPLVFKELTLPQLRDLVVLRRNDVKDATHKNFRTNTPYLKQGENEYYMFNGEWVLSNCPNDLEPITKPQDPALISGAEAKLAWANGEALQINKKDTHFGFIDISNDYSLGVFDNEDYEFRLKPQTIKLELELPKSFEPKDGETYWHIYPSAEKGYHFVRSFEDDDVWCQFGAWRTEAEVKQVVEQLRKIRGTNS

pLDDT: mean 84.96, std 10.36, range [34.16, 96.25]

Organism: Acinetobacter baumannii (NCBI:txid470)